Protein AF-A0A2U3EDB4-F1 (afdb_monomer)

Structure (mmCIF, N/CA/C/O backbone):
data_AF-A0A2U3EDB4-F1
#
_entry.id   AF-A0A2U3EDB4-F1
#
loop_
_atom_site.group_PDB
_atom_site.id
_atom_site.type_symbol
_atom_site.label_atom_id
_atom_site.label_alt_id
_atom_site.label_comp_id
_atom_site.label_asym_id
_atom_site.label_entity_id
_atom_site.label_seq_id
_atom_site.pdbx_PDB_ins_code
_atom_site.Cartn_x
_atom_site.Cartn_y
_atom_site.Cartn_z
_atom_site.occupancy
_atom_site.B_iso_or_equiv
_atom_site.auth_seq_id
_atom_site.auth_comp_id
_atom_site.auth_asym_id
_atom_site.auth_atom_id
_atom_site.pdbx_PDB_model_num
ATOM 1 N N . MET A 1 1 ? -39.058 98.476 14.539 1.00 45.81 1 MET A N 1
ATOM 2 C CA . MET A 1 1 ? -38.880 97.777 15.829 1.00 45.81 1 MET A CA 1
ATOM 3 C C . MET A 1 1 ? -39.480 96.392 15.699 1.00 45.81 1 MET A C 1
ATOM 5 O O . MET A 1 1 ? -40.674 96.305 15.464 1.00 45.81 1 MET A O 1
ATOM 9 N N . ALA A 1 2 ? -38.681 95.334 15.796 1.00 41.09 2 ALA A N 1
ATOM 10 C CA . ALA A 1 2 ? -39.199 93.977 15.952 1.00 41.09 2 ALA A CA 1
ATOM 11 C C . ALA A 1 2 ? -38.151 93.167 16.717 1.00 41.09 2 ALA A C 1
ATOM 13 O O . ALA A 1 2 ? -37.171 92.694 16.149 1.00 41.09 2 ALA A O 1
ATOM 14 N N . GLY A 1 3 ? -38.322 93.133 18.035 1.00 38.78 3 GLY A N 1
ATOM 15 C CA . GLY A 1 3 ? -37.545 92.319 18.955 1.00 38.78 3 GLY A CA 1
ATOM 16 C C . GLY A 1 3 ? -38.428 91.245 19.582 1.00 38.78 3 GLY A C 1
ATOM 17 O O . GLY A 1 3 ? -39.636 91.434 19.709 1.00 38.78 3 GLY A O 1
ATOM 18 N N . GLY A 1 4 ? -37.784 90.162 20.017 1.00 40.28 4 GLY A N 1
ATOM 19 C CA . GLY A 1 4 ? -38.308 89.266 21.047 1.00 40.28 4 GLY A CA 1
ATOM 20 C C . GLY A 1 4 ? -38.599 87.831 20.599 1.00 40.28 4 GLY A C 1
ATOM 21 O O . GLY A 1 4 ? -39.715 87.552 20.171 1.00 40.28 4 GLY A O 1
ATOM 22 N N . PRO A 1 5 ? -37.641 86.897 20.758 1.00 50.50 5 PRO A N 1
ATOM 23 C CA . PRO A 1 5 ? -37.874 85.461 20.635 1.00 50.50 5 PRO A CA 1
ATOM 24 C C . PRO A 1 5 ? -38.460 84.893 21.938 1.00 50.50 5 PRO A C 1
ATOM 26 O O . PRO A 1 5 ? -37.918 85.118 23.020 1.00 50.50 5 PRO A O 1
ATOM 29 N N . SER A 1 6 ? -39.539 84.112 21.840 1.00 44.06 6 SER A N 1
ATOM 30 C CA . SER A 1 6 ? -40.068 83.330 22.961 1.00 44.06 6 SER A CA 1
ATOM 31 C C . SER A 1 6 ? -40.146 81.844 22.609 1.00 44.06 6 SER A C 1
ATOM 33 O O . SER A 1 6 ? -40.602 81.462 21.539 1.00 44.06 6 SER A O 1
ATOM 35 N N . ALA A 1 7 ? -39.675 81.040 23.564 1.00 49.16 7 ALA A N 1
ATOM 36 C CA . ALA A 1 7 ? -39.973 79.629 23.782 1.00 49.16 7 ALA A CA 1
ATOM 37 C C . ALA A 1 7 ? -39.580 78.620 22.684 1.00 49.16 7 ALA A C 1
ATOM 39 O O . ALA A 1 7 ? -40.361 78.286 21.803 1.00 49.16 7 ALA A O 1
ATOM 40 N N . THR A 1 8 ? -38.434 77.955 22.868 1.00 48.72 8 THR A N 1
ATOM 41 C CA . THR A 1 8 ? -38.434 76.553 23.341 1.00 48.72 8 THR A CA 1
ATOM 42 C C . THR A 1 8 ? -37.012 76.055 23.639 1.00 48.72 8 THR A C 1
ATOM 44 O O . THR A 1 8 ? -36.151 75.962 22.776 1.00 48.72 8 THR A O 1
ATOM 47 N N . ALA A 1 9 ? -36.800 75.699 24.908 1.00 47.59 9 ALA A N 1
ATOM 48 C CA . ALA A 1 9 ? -35.890 74.652 25.366 1.00 47.59 9 ALA A CA 1
ATO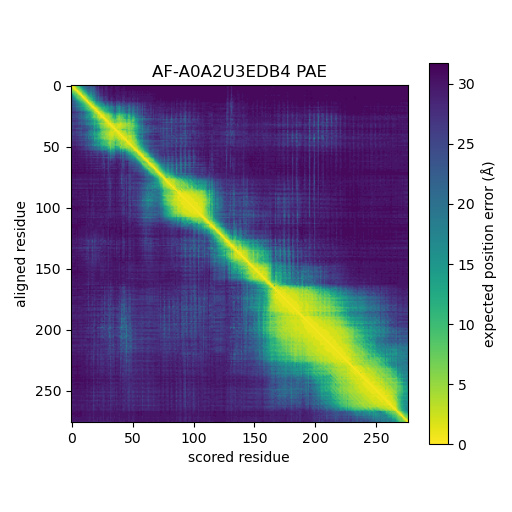M 49 C C . ALA A 1 9 ? -34.399 74.740 24.972 1.00 47.59 9 ALA A C 1
ATOM 51 O O . ALA A 1 9 ? -33.853 73.905 24.252 1.00 47.59 9 ALA A O 1
ATOM 52 N N . ALA A 1 10 ? -33.678 75.606 25.686 1.00 57.34 10 ALA A N 1
ATOM 53 C CA . ALA A 1 10 ? -32.395 75.196 26.246 1.00 57.34 10 ALA A CA 1
ATOM 54 C C . ALA A 1 10 ? -32.601 73.897 27.049 1.00 57.34 10 ALA A C 1
ATOM 56 O O . ALA A 1 10 ? -33.244 73.946 28.094 1.00 57.34 10 ALA A O 1
ATOM 57 N N . ARG A 1 11 ? -32.136 72.748 26.529 1.00 60.00 11 ARG A N 1
ATOM 58 C CA . ARG A 1 11 ? -31.848 71.481 27.249 1.00 60.00 11 ARG A CA 1
ATOM 59 C C . ARG A 1 11 ? -31.474 70.377 26.249 1.00 60.00 11 ARG A C 1
ATOM 61 O O . ARG A 1 11 ? -32.262 69.483 25.964 1.00 60.00 11 ARG A O 1
ATOM 68 N N . ARG A 1 12 ? -30.250 70.426 25.718 1.00 61.59 12 ARG A N 1
ATOM 69 C CA . ARG A 1 12 ? -29.489 69.225 25.297 1.00 61.59 12 ARG A CA 1
ATOM 70 C C . ARG A 1 12 ? -27.982 69.501 25.151 1.00 61.59 12 ARG A C 1
ATOM 72 O O . ARG A 1 12 ? -27.272 68.812 24.427 1.00 61.59 12 ARG A O 1
ATOM 79 N N . GLY A 1 13 ? -27.479 70.494 25.889 1.00 57.94 13 GLY A N 1
ATOM 80 C CA . GLY A 1 13 ? -26.051 70.654 26.147 1.00 57.94 13 GLY A CA 1
ATOM 81 C C . GLY A 1 13 ? -25.620 69.622 27.184 1.00 57.94 13 GLY A C 1
ATOM 82 O O . GLY A 1 13 ? -25.962 69.746 28.354 1.00 57.94 13 GLY A O 1
ATOM 83 N N . GLY A 1 14 ? -24.928 68.578 26.735 1.00 59.69 14 GLY A N 1
ATOM 84 C CA . GLY A 1 14 ? -24.409 67.522 27.602 1.00 59.69 14 GLY A CA 1
ATOM 85 C C . GLY A 1 14 ? -24.832 66.141 27.133 1.00 59.69 14 GLY A C 1
ATOM 86 O O . GLY A 1 14 ? -25.717 65.546 27.737 1.00 59.69 14 GLY A O 1
ATOM 87 N N . LYS A 1 15 ? -24.216 65.678 26.032 1.00 60.59 15 LYS A N 1
ATOM 88 C CA . LYS A 1 15 ? -23.894 64.267 25.691 1.00 60.59 15 LYS A CA 1
ATOM 89 C C . LYS A 1 15 ? -23.549 64.065 24.207 1.00 60.59 15 LYS A C 1
ATOM 91 O O . LYS A 1 15 ? -22.921 63.054 23.906 1.00 60.59 15 LYS A O 1
ATOM 96 N N . PHE A 1 16 ? -23.860 65.022 23.324 1.00 59.06 16 PHE A N 1
ATOM 97 C CA . PHE A 1 16 ? -23.689 64.856 21.867 1.00 59.06 16 PHE A CA 1
ATOM 98 C C . PHE A 1 16 ? -22.556 65.665 21.208 1.00 59.06 16 PHE A C 1
ATOM 100 O O . PHE A 1 16 ? -22.238 65.391 20.062 1.00 59.06 16 PHE A O 1
ATOM 107 N N . ASN A 1 17 ? -21.877 66.570 21.923 1.00 62.66 17 ASN A N 1
ATOM 108 C CA . ASN A 1 17 ? -20.741 67.338 21.382 1.00 62.66 17 ASN A CA 1
ATOM 109 C C . ASN A 1 17 ? -19.435 66.963 22.090 1.00 62.66 17 ASN A C 1
ATOM 111 O O . ASN A 1 17 ? -18.806 67.786 22.749 1.00 62.66 17 ASN A O 1
ATOM 115 N N . LYS A 1 18 ? -19.054 65.690 22.015 1.00 70.12 18 LYS A N 1
ATOM 116 C CA . LYS A 1 18 ? -17.692 65.271 22.368 1.00 70.12 18 LYS A CA 1
ATOM 117 C C . LYS A 1 18 ? -16.885 65.347 21.070 1.00 70.12 18 LYS A C 1
ATOM 119 O O . LYS A 1 18 ? -17.390 64.829 20.073 1.00 70.12 18 LYS A O 1
ATOM 124 N N . PRO A 1 19 ? -15.679 65.947 21.027 1.00 66.38 19 PRO A N 1
ATOM 125 C CA . PRO A 1 19 ? -14.819 65.766 19.866 1.00 66.38 19 PRO A CA 1
ATOM 126 C C . PRO A 1 19 ? -14.587 64.261 19.719 1.00 66.38 19 PRO A C 1
ATOM 128 O O . PRO A 1 19 ? -14.103 63.623 20.658 1.00 66.38 19 PRO A O 1
ATOM 131 N N . SER A 1 20 ? -15.020 63.691 18.591 1.00 66.94 20 SER A N 1
ATOM 132 C CA . SER A 1 20 ? -14.744 62.301 18.238 1.00 66.94 20 SER A CA 1
ATOM 133 C C . SER A 1 20 ? -13.228 62.155 18.198 1.00 66.94 20 SER A C 1
ATOM 135 O O . SER A 1 20 ? -12.566 62.596 17.259 1.00 66.94 20 SER A O 1
ATOM 137 N N . ARG A 1 21 ? -12.657 61.648 19.289 1.00 68.56 21 ARG A N 1
ATOM 138 C CA . ARG A 1 21 ? -11.241 61.324 19.375 1.00 68.56 21 ARG A CA 1
ATOM 139 C C . ARG A 1 21 ? -11.041 60.093 18.509 1.00 68.56 21 ARG A C 1
ATOM 141 O O . ARG A 1 21 ? -11.305 59.001 18.986 1.00 68.56 21 ARG A O 1
ATOM 148 N N . GLY A 1 22 ? -10.664 60.331 17.250 1.00 70.12 22 GLY A N 1
ATOM 149 C CA . GLY A 1 22 ? -10.099 59.375 16.297 1.00 70.12 22 GLY A CA 1
ATOM 150 C C . GLY A 1 22 ? -10.769 58.006 16.283 1.00 70.12 22 GLY A C 1
ATOM 151 O O . GLY A 1 22 ? -10.467 57.170 17.129 1.00 70.12 22 GLY A O 1
ATOM 152 N N . GLY A 1 23 ? -11.627 57.762 15.285 1.00 75.06 23 GLY A N 1
ATOM 153 C CA . GLY A 1 23 ? -12.147 56.424 14.996 1.00 75.06 23 GLY A CA 1
ATOM 154 C C . GLY A 1 23 ? -11.011 55.401 15.038 1.00 75.06 23 GLY A C 1
ATOM 155 O O . GLY A 1 23 ? -9.996 55.577 14.364 1.00 75.06 23 GLY A O 1
ATOM 156 N N . GLY A 1 24 ? -11.153 54.416 15.926 1.00 74.06 24 GLY A N 1
ATOM 157 C CA . GLY A 1 24 ? -10.085 53.485 16.269 1.00 74.06 24 GLY A CA 1
ATOM 158 C C . GLY A 1 24 ? -9.536 52.776 15.036 1.00 74.06 24 GLY A C 1
ATOM 159 O O . GLY A 1 24 ? -10.278 52.452 14.109 1.00 74.06 24 GLY A O 1
ATOM 160 N N . LYS A 1 25 ? -8.223 52.534 15.024 1.00 72.88 25 LYS A N 1
ATOM 161 C CA . LYS A 1 25 ? -7.587 51.732 13.977 1.00 72.88 25 LYS A CA 1
ATOM 162 C C . LYS A 1 25 ? -8.218 50.336 13.992 1.00 72.88 25 LYS A C 1
ATOM 164 O O . LYS A 1 25 ? -8.235 49.668 15.024 1.00 72.88 25 LYS A O 1
ATOM 169 N N . HIS A 1 26 ? -8.779 49.916 12.862 1.00 71.06 26 HIS A N 1
ATOM 170 C CA . HIS A 1 26 ? -9.434 48.619 12.740 1.00 71.06 26 HIS A CA 1
ATOM 171 C C . HIS A 1 26 ? -8.400 47.524 12.464 1.00 71.06 26 HIS A C 1
ATOM 173 O O . HIS A 1 26 ? -8.226 47.107 11.325 1.00 71.06 26 HIS A O 1
ATOM 179 N N . TYR A 1 27 ? -7.771 47.008 13.521 1.00 68.50 27 TYR A N 1
ATOM 180 C CA . TYR A 1 27 ? -6.892 45.826 13.477 1.00 68.50 27 TYR A CA 1
ATOM 181 C C . TYR A 1 27 ? -7.654 44.504 13.277 1.00 68.50 27 TYR A C 1
ATOM 183 O O . TYR A 1 27 ? -7.171 43.442 13.629 1.00 68.50 27 TYR A O 1
ATOM 191 N N . SER A 1 28 ? -8.882 44.554 12.769 1.00 72.19 28 SER A N 1
ATOM 192 C CA . SER A 1 28 ? -9.659 43.382 12.353 1.00 72.19 28 SER A CA 1
ATOM 193 C C . SER A 1 28 ? -10.013 43.433 10.866 1.00 72.19 28 SER A C 1
ATOM 195 O O . SER A 1 28 ? -10.528 42.466 10.310 1.00 72.19 28 SER A O 1
ATOM 197 N N . ARG A 1 29 ? -9.735 44.559 10.193 1.00 72.56 29 ARG A N 1
ATOM 198 C CA . ARG A 1 29 ? -10.060 44.787 8.786 1.00 72.56 29 ARG A CA 1
ATOM 199 C C . ARG A 1 29 ? -8.749 44.927 8.008 1.00 72.56 29 ARG A C 1
ATOM 201 O O . ARG A 1 29 ? -8.138 45.986 8.037 1.00 72.56 29 ARG A O 1
ATOM 208 N N . GLY A 1 30 ? -8.332 43.860 7.323 1.00 71.38 30 GLY A N 1
ATOM 209 C CA . GLY A 1 30 ? -7.098 43.849 6.520 1.00 71.38 30 GLY A CA 1
ATOM 210 C C . GLY A 1 30 ? -5.886 43.203 7.198 1.00 71.38 30 GLY A C 1
ATOM 211 O O . GLY A 1 30 ? -4.778 43.689 7.037 1.00 71.38 30 GLY A O 1
ATOM 212 N N . LEU A 1 31 ? -6.093 42.116 7.949 1.00 76.50 31 LEU A N 1
ATOM 213 C CA . LEU A 1 31 ? -5.004 41.298 8.516 1.00 76.50 31 LEU A CA 1
ATOM 214 C C . LEU A 1 31 ? -4.304 40.413 7.481 1.00 76.50 31 LEU A C 1
ATOM 216 O O . LEU A 1 31 ? -3.272 39.825 7.773 1.00 76.50 31 LEU A O 1
ATOM 220 N N . GLN A 1 32 ? -4.895 40.276 6.296 1.00 81.12 32 GLN A N 1
ATOM 221 C CA . GLN A 1 32 ? -4.309 39.498 5.214 1.00 81.12 32 GLN A CA 1
ATOM 222 C C . GLN A 1 32 ? -3.304 40.362 4.438 1.00 81.12 32 GLN A C 1
ATOM 224 O O . GLN A 1 32 ? -3.608 41.535 4.186 1.00 81.12 32 GLN A O 1
ATOM 229 N N . PRO A 1 33 ? -2.151 39.802 4.029 1.00 84.38 33 PRO A N 1
ATOM 230 C CA . PRO A 1 33 ? -1.205 40.471 3.144 1.00 84.38 33 PRO A CA 1
ATOM 231 C C . PRO A 1 33 ? -1.904 40.978 1.880 1.00 84.38 33 PRO A C 1
ATOM 233 O O . PRO A 1 33 ? -2.776 40.302 1.335 1.00 84.38 33 PRO A O 1
ATOM 236 N N . VAL A 1 34 ? -1.539 42.170 1.411 1.00 84.06 34 VAL A N 1
ATOM 237 C CA . VAL A 1 34 ? -2.100 42.756 0.186 1.00 84.06 34 VAL A CA 1
ATOM 238 C C . VAL A 1 34 ? -1.039 42.937 -0.892 1.00 84.06 34 VAL A C 1
ATOM 240 O O . VAL A 1 34 ? 0.114 43.290 -0.613 1.00 84.06 34 VAL A O 1
ATOM 243 N N . ASP A 1 35 ? -1.449 42.712 -2.138 1.00 81.75 35 ASP A N 1
ATOM 244 C CA . ASP A 1 35 ? -0.628 42.938 -3.327 1.00 81.75 35 ASP A CA 1
ATOM 245 C C . ASP A 1 35 ? -0.352 44.431 -3.538 1.00 81.75 35 ASP A C 1
ATOM 247 O O . ASP A 1 35 ? -0.977 45.293 -2.917 1.00 81.75 35 ASP A O 1
ATOM 251 N N . ALA A 1 36 ? 0.576 44.757 -4.445 1.00 81.50 36 ALA A N 1
ATOM 252 C CA . ALA A 1 36 ? 0.837 46.146 -4.843 1.00 81.50 36 ALA A CA 1
ATOM 253 C C . ALA A 1 36 ? -0.430 46.865 -5.359 1.00 81.50 36 ALA A C 1
ATOM 255 O O . ALA A 1 36 ? -0.554 48.079 -5.215 1.00 81.50 36 ALA A O 1
ATOM 256 N N . ASP A 1 37 ? -1.392 46.101 -5.881 1.00 76.88 37 ASP A N 1
ATOM 257 C CA . ASP A 1 37 ? -2.686 46.584 -6.371 1.00 76.88 37 ASP A CA 1
ATOM 258 C C . ASP A 1 37 ? -3.792 46.598 -5.293 1.00 76.88 37 ASP A C 1
ATOM 260 O O . ASP A 1 37 ? -4.949 46.898 -5.586 1.00 76.88 37 ASP A O 1
ATOM 264 N N . GLY A 1 38 ? -3.468 46.277 -4.033 1.00 78.38 38 GLY A N 1
ATOM 265 C CA . GLY A 1 38 ? -4.397 46.352 -2.897 1.00 78.38 38 GLY A CA 1
ATOM 266 C C . GLY A 1 38 ? -5.392 45.190 -2.781 1.00 78.38 38 GLY A C 1
ATOM 267 O O . GLY A 1 38 ? -6.302 45.243 -1.951 1.00 78.38 38 GLY A O 1
ATOM 268 N N . ASN A 1 39 ? -5.224 44.135 -3.579 1.00 82.81 39 ASN A N 1
ATOM 269 C CA . ASN A 1 39 ? -6.009 42.906 -3.472 1.00 82.81 39 ASN A CA 1
ATOM 270 C C . ASN A 1 39 ? -5.499 42.032 -2.320 1.00 82.81 39 ASN A C 1
ATOM 272 O O . ASN A 1 39 ? -4.302 41.997 -2.046 1.00 82.81 39 ASN A O 1
ATOM 276 N N . GLN A 1 40 ? -6.408 41.326 -1.645 1.00 82.81 40 GLN A N 1
ATOM 277 C CA . GLN A 1 40 ? -6.061 40.424 -0.544 1.00 82.81 40 GLN A CA 1
ATOM 278 C C . GLN A 1 40 ? -5.394 39.157 -1.088 1.00 82.81 40 GLN A C 1
ATOM 280 O O . GLN A 1 40 ? -6.010 38.408 -1.845 1.00 82.81 40 GLN A O 1
ATOM 285 N N . ILE A 1 41 ? -4.161 38.908 -0.660 1.00 80.88 41 ILE A N 1
ATOM 286 C CA . ILE A 1 41 ? -3.418 37.677 -0.913 1.00 80.88 41 ILE A CA 1
ATOM 287 C C . ILE A 1 41 ? -3.661 36.741 0.270 1.00 80.88 41 ILE A C 1
ATOM 289 O O . ILE A 1 41 ? -3.604 37.153 1.430 1.00 80.88 41 ILE A O 1
ATOM 293 N N . SER A 1 42 ? -3.906 35.460 0.000 1.00 83.19 42 SER A N 1
ATOM 294 C CA . SER A 1 42 ? -3.944 34.456 1.066 1.00 83.19 42 SER A CA 1
ATOM 295 C C . SER A 1 42 ? -2.555 34.302 1.691 1.00 83.19 42 SER A C 1
ATOM 297 O O . SER A 1 42 ? -1.588 34.124 0.954 1.00 83.19 42 SER A O 1
ATOM 299 N N . MET A 1 43 ? -2.474 34.289 3.029 1.00 77.81 43 MET A N 1
ATOM 300 C CA . MET A 1 43 ? -1.234 34.122 3.815 1.00 77.81 43 MET A CA 1
ATOM 301 C C . MET A 1 43 ? -0.385 32.890 3.448 1.00 77.81 43 MET A C 1
ATOM 303 O O . MET A 1 43 ? 0.791 32.836 3.798 1.00 77.81 43 MET A O 1
ATOM 307 N N . TRP A 1 44 ? -0.948 31.907 2.742 1.00 78.00 44 TRP A N 1
ATOM 308 C CA . TRP A 1 44 ? -0.245 30.691 2.310 1.00 78.00 44 TRP A CA 1
ATOM 309 C C . TRP A 1 44 ? 0.077 30.661 0.813 1.00 78.00 44 TRP A C 1
ATOM 311 O O . TRP A 1 44 ? 0.439 29.614 0.275 1.00 78.00 44 TRP A O 1
ATOM 321 N N . SER A 1 45 ? -0.076 31.785 0.116 1.00 75.50 45 SER A N 1
ATOM 322 C CA . SER A 1 45 ? 0.302 31.885 -1.293 1.00 75.50 45 SER A CA 1
ATOM 323 C C . SER A 1 45 ? 1.815 32.062 -1.411 1.00 75.50 45 SER A C 1
ATOM 325 O O . SER A 1 45 ? 2.442 32.709 -0.579 1.00 75.50 45 SER A O 1
ATOM 327 N N . ALA A 1 46 ? 2.420 31.541 -2.478 1.00 68.00 46 ALA A N 1
ATOM 328 C CA . ALA A 1 46 ? 3.869 31.648 -2.679 1.00 68.00 46 ALA A CA 1
ATOM 329 C C . ALA A 1 46 ? 4.381 33.109 -2.709 1.00 68.00 46 ALA A C 1
ATOM 331 O O . ALA A 1 46 ? 5.530 33.361 -2.359 1.00 68.00 46 ALA A O 1
ATOM 332 N N . ASP A 1 47 ? 3.530 34.071 -3.091 1.00 65.62 47 ASP A N 1
ATOM 333 C CA . ASP A 1 47 ? 3.881 35.499 -3.110 1.00 65.62 47 ASP A CA 1
ATOM 334 C C . ASP A 1 47 ? 3.886 36.142 -1.708 1.00 65.62 47 ASP A C 1
ATOM 336 O O . ASP A 1 47 ? 4.733 36.989 -1.428 1.00 65.62 47 ASP A O 1
ATOM 340 N N . SER A 1 48 ? 3.022 35.687 -0.783 1.00 67.94 48 SER A N 1
ATOM 341 C CA . SER A 1 48 ? 3.013 36.198 0.598 1.00 67.94 48 SER A CA 1
ATOM 342 C C . SER A 1 48 ? 4.239 35.736 1.384 1.00 67.94 48 SER A C 1
ATOM 344 O O . SER A 1 48 ? 4.808 36.524 2.131 1.00 67.94 48 SER A O 1
ATOM 346 N N . GLN A 1 49 ? 4.703 34.501 1.158 1.00 62.81 49 GLN A N 1
ATOM 347 C CA . GLN A 1 49 ? 5.909 33.971 1.808 1.00 62.81 49 GLN A CA 1
ATOM 348 C C . GLN A 1 49 ? 7.188 34.697 1.371 1.00 62.81 49 GLN A C 1
ATOM 350 O O . GLN A 1 49 ? 8.106 34.858 2.166 1.00 62.81 49 GLN A O 1
ATOM 355 N N . LYS A 1 50 ? 7.234 35.204 0.134 1.00 63.84 50 LYS A N 1
ATOM 356 C CA . LYS A 1 50 ? 8.400 35.927 -0.389 1.00 63.84 50 LYS A CA 1
ATOM 357 C C . LYS A 1 50 ? 8.592 37.314 0.243 1.00 63.84 50 LYS A C 1
ATOM 359 O O . LYS A 1 50 ? 9.693 37.853 0.196 1.00 63.84 50 LYS A O 1
ATOM 364 N N . ARG A 1 51 ? 7.538 37.918 0.809 1.00 60.19 51 ARG A N 1
ATOM 365 C CA . ARG A 1 51 ? 7.637 39.213 1.509 1.00 60.19 51 ARG A CA 1
ATOM 366 C C . ARG A 1 51 ? 8.080 39.084 2.965 1.00 60.19 51 ARG A C 1
ATOM 368 O O . ARG A 1 51 ? 8.648 40.040 3.477 1.00 60.19 51 ARG A O 1
ATOM 375 N N . GLU A 1 52 ? 7.835 37.943 3.607 1.00 56.16 52 GLU A N 1
ATOM 376 C CA . GLU A 1 52 ? 8.251 37.701 4.998 1.00 56.16 52 GLU A CA 1
ATOM 377 C C . GLU A 1 52 ? 9.713 37.248 5.131 1.00 56.16 52 GLU A C 1
ATOM 379 O O . GLU A 1 52 ? 10.265 37.270 6.220 1.00 56.16 52 GLU A O 1
ATOM 384 N N . GLU A 1 53 ? 10.392 36.935 4.026 1.00 48.94 53 GLU A N 1
ATOM 385 C CA . GLU A 1 53 ? 11.818 36.561 4.004 1.00 48.94 53 GLU A CA 1
ATOM 386 C C . GLU A 1 53 ? 12.789 37.752 4.215 1.00 48.94 53 GLU A C 1
ATOM 388 O O . GLU A 1 53 ? 13.987 37.622 3.982 1.00 48.94 53 GLU A O 1
ATOM 393 N N . GLY A 1 54 ? 12.282 38.930 4.607 1.00 43.00 54 GLY A N 1
ATOM 394 C CA . GLY A 1 54 ? 13.050 40.176 4.731 1.00 43.00 54 GLY A CA 1
ATOM 395 C C . GLY A 1 54 ? 13.179 40.765 6.140 1.00 43.00 54 GLY A C 1
ATOM 396 O O . GLY A 1 54 ? 13.761 41.841 6.255 1.00 43.00 54 GLY A O 1
ATOM 397 N N . ASP A 1 55 ? 12.650 40.118 7.180 1.00 36.84 55 ASP A N 1
ATOM 398 C CA . ASP A 1 55 ? 12.727 40.609 8.564 1.00 36.84 55 ASP A CA 1
ATOM 399 C C . ASP A 1 55 ? 13.045 39.434 9.502 1.00 36.84 55 ASP A C 1
ATOM 401 O O . ASP A 1 55 ? 12.183 38.647 9.888 1.00 36.84 55 ASP A O 1
ATOM 405 N N . GLU A 1 56 ? 14.338 39.257 9.764 1.00 39.47 56 GLU A N 1
ATOM 406 C CA . GLU A 1 56 ? 14.890 38.249 10.663 1.00 39.47 56 GLU A CA 1
ATOM 407 C C . GLU A 1 56 ? 14.918 38.821 12.091 1.00 39.47 56 GLU A C 1
ATOM 409 O O . GLU A 1 56 ? 15.792 39.629 12.403 1.00 39.47 56 GLU A O 1
ATOM 414 N N . GLU A 1 57 ? 14.018 38.390 12.982 1.00 35.62 57 GLU A N 1
ATOM 415 C CA . GLU A 1 57 ? 14.263 38.508 14.425 1.00 35.62 57 GLU A CA 1
ATOM 416 C C . GLU A 1 57 ? 13.761 37.269 15.188 1.00 35.62 57 GLU A C 1
ATOM 418 O O . GLU A 1 57 ? 12.578 36.935 15.242 1.00 35.62 57 GLU A O 1
ATOM 423 N N . ASP A 1 58 ? 14.756 36.565 15.718 1.00 45.78 58 ASP A N 1
ATOM 424 C CA . ASP A 1 58 ? 14.746 35.414 16.608 1.00 45.78 58 ASP A CA 1
ATOM 425 C C . ASP A 1 58 ? 13.976 35.719 17.907 1.00 45.78 58 ASP A C 1
ATOM 427 O O . ASP A 1 58 ? 14.305 36.660 18.629 1.00 45.78 58 ASP A O 1
ATOM 431 N N . SER A 1 59 ? 12.939 34.936 18.219 1.00 32.69 59 SER A N 1
ATOM 432 C CA . SER A 1 59 ? 12.289 34.982 19.532 1.00 32.69 59 SER A CA 1
ATOM 433 C C . SER A 1 59 ? 11.703 33.616 19.887 1.00 32.69 59 SER A C 1
ATOM 435 O O . SER A 1 59 ? 10.627 33.221 19.433 1.00 32.69 59 SER A O 1
ATOM 437 N N . GLU A 1 60 ? 12.469 32.864 20.677 1.00 41.84 60 GLU A N 1
ATOM 438 C CA . GLU A 1 60 ? 12.002 31.677 21.380 1.00 41.84 60 GLU A CA 1
ATOM 439 C C . GLU A 1 60 ? 11.145 32.104 22.581 1.00 41.84 60 GLU A C 1
ATOM 441 O O . GLU A 1 60 ? 11.675 32.638 23.554 1.00 41.84 60 GLU A O 1
ATOM 446 N N . GLU A 1 61 ? 9.833 31.839 22.552 1.00 30.28 61 GLU A N 1
ATOM 447 C CA . GLU A 1 61 ? 9.015 31.882 23.767 1.00 30.28 61 GLU A CA 1
ATOM 448 C C . GLU A 1 61 ? 7.953 30.763 23.821 1.00 30.28 61 GLU A C 1
ATOM 450 O O . GLU A 1 61 ? 7.157 30.516 22.916 1.00 30.28 61 GLU A O 1
ATOM 455 N N . GLU A 1 62 ? 8.083 30.044 24.927 1.00 33.50 62 GLU A N 1
ATOM 456 C CA . GLU A 1 62 ? 7.213 29.161 25.694 1.00 33.50 62 GLU A CA 1
ATOM 457 C C . GLU A 1 62 ? 5.674 29.239 25.492 1.00 33.50 62 GLU A C 1
ATOM 459 O O . GLU A 1 62 ? 5.069 30.300 25.511 1.00 33.50 62 GLU A O 1
ATOM 464 N N . SER A 1 63 ? 5.052 28.047 25.483 1.00 34.59 63 SER A N 1
ATOM 465 C CA . SER A 1 63 ? 3.771 27.716 26.146 1.00 34.59 63 SER A CA 1
ATOM 466 C C . SER A 1 63 ? 2.450 28.346 25.674 1.00 34.59 63 SER A C 1
ATOM 468 O O . SER A 1 63 ? 2.202 29.537 25.781 1.00 34.59 63 SER A O 1
ATOM 470 N N . SER A 1 64 ? 1.496 27.490 25.297 1.00 30.61 64 SER A N 1
ATOM 471 C CA . SER A 1 64 ? 0.317 27.224 26.141 1.00 30.61 64 SER A CA 1
ATOM 472 C C . SER A 1 64 ? -0.746 26.445 25.362 1.00 30.61 64 SER A C 1
ATOM 474 O O . SER A 1 64 ? -1.012 26.681 24.186 1.00 30.61 64 SER A O 1
ATOM 476 N N . GLU A 1 65 ? -1.340 25.498 26.073 1.00 37.69 65 GLU A N 1
ATOM 477 C CA . GLU A 1 65 ? -2.476 24.663 25.710 1.00 37.69 65 GLU A CA 1
ATOM 478 C C . GLU A 1 65 ? -3.734 25.515 25.454 1.00 37.69 65 GLU A C 1
ATOM 480 O O . GLU A 1 65 ? -4.101 26.331 26.298 1.00 37.69 65 GLU A O 1
ATOM 485 N N . GLU A 1 66 ? -4.435 25.276 24.344 1.00 28.31 66 GLU A N 1
ATOM 486 C CA . GLU A 1 66 ? -5.895 25.401 24.297 1.00 28.31 66 GLU A CA 1
ATOM 487 C C . GLU A 1 66 ? -6.450 24.400 23.272 1.00 28.31 66 GLU A C 1
ATOM 489 O O . GLU A 1 66 ? -6.276 24.539 22.057 1.00 28.31 66 GLU A O 1
ATOM 494 N N . GLU A 1 67 ? -7.089 23.346 23.778 1.00 41.19 67 GLU A N 1
ATOM 495 C CA . GLU A 1 67 ? -8.071 22.587 23.014 1.00 41.19 67 GLU A CA 1
ATOM 496 C C . GLU A 1 67 ? -9.301 23.462 22.780 1.00 41.19 67 GLU A C 1
ATOM 498 O O . GLU A 1 67 ? -9.942 23.902 23.731 1.00 41.19 67 GLU A O 1
ATOM 503 N N . SER A 1 68 ? -9.671 23.638 21.516 1.00 30.94 68 SER A N 1
ATOM 504 C CA . SER A 1 68 ? -11.016 24.063 21.145 1.00 30.94 68 SER A CA 1
ATOM 505 C C . SER A 1 68 ? -11.519 23.139 20.036 1.00 30.94 68 SER A C 1
ATOM 507 O O . SER A 1 68 ? -11.097 23.207 18.877 1.00 30.94 68 SER A O 1
ATOM 509 N N . GLU A 1 69 ? -12.377 22.206 20.444 1.00 43.94 69 GLU A N 1
ATOM 510 C CA . GLU A 1 69 ? -13.245 21.410 19.585 1.00 43.94 69 GLU A CA 1
ATOM 511 C C . GLU A 1 69 ? -14.398 22.307 19.110 1.00 43.94 69 GLU A C 1
ATOM 513 O O . GLU A 1 69 ? -15.198 22.749 19.927 1.00 43.94 69 GLU A O 1
ATOM 518 N N . GLU A 1 70 ? -14.533 22.561 17.805 1.00 35.75 70 GLU A N 1
ATOM 519 C CA . GLU A 1 70 ? -15.803 23.057 17.260 1.00 35.75 70 GLU A CA 1
ATOM 520 C C . GLU A 1 70 ? -16.116 22.385 15.914 1.00 35.75 70 GLU A C 1
ATOM 522 O O . GLU A 1 70 ? -15.357 22.422 14.941 1.00 35.75 70 GLU A O 1
ATOM 527 N N . GLU A 1 71 ? -17.274 21.734 15.933 1.00 46.31 71 GLU A N 1
ATOM 528 C CA . GLU A 1 71 ? -18.060 21.159 14.850 1.00 46.31 71 GLU A CA 1
ATOM 529 C C . GLU A 1 71 ? -18.499 22.197 13.798 1.00 46.31 71 GLU A C 1
ATOM 531 O O . GLU A 1 71 ? -18.873 23.320 14.127 1.00 46.31 71 GLU A O 1
ATOM 536 N N . GLY A 1 72 ? -18.600 21.766 12.533 1.00 34.62 72 GLY A N 1
ATOM 537 C CA . GLY A 1 72 ? -19.584 22.333 11.601 1.00 34.62 72 GLY A CA 1
ATOM 538 C C . GLY A 1 72 ? -19.090 22.765 10.214 1.00 34.62 72 GLY A C 1
ATOM 539 O O . GLY A 1 72 ? -18.480 23.818 10.049 1.00 34.62 72 GLY A O 1
ATOM 540 N N . GLY A 1 73 ? -19.516 22.029 9.175 1.00 31.73 73 GLY A N 1
ATOM 541 C CA . GLY A 1 73 ? -19.743 22.605 7.837 1.00 31.73 73 GLY A CA 1
ATOM 542 C C . GLY A 1 73 ? -19.380 21.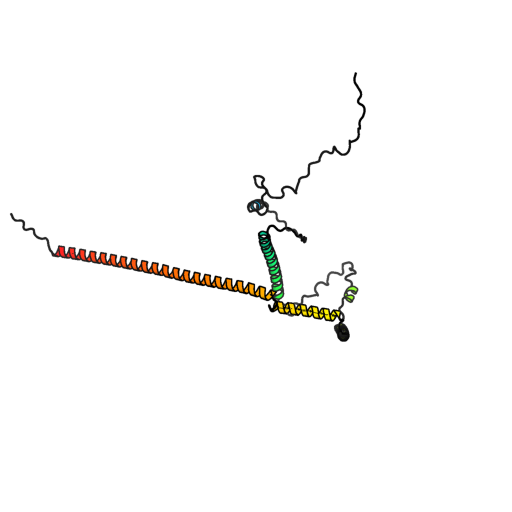723 6.629 1.00 31.73 73 GLY A C 1
ATOM 543 O O . GLY A 1 73 ? -18.215 21.679 6.234 1.00 31.73 73 GLY A O 1
ATOM 544 N N . PRO A 1 74 ? -20.353 21.080 5.949 1.00 48.16 74 PRO A N 1
ATOM 545 C CA . PRO A 1 74 ? -20.100 20.186 4.822 1.00 48.16 74 PRO A CA 1
ATOM 546 C C . PRO A 1 74 ? -19.956 20.975 3.514 1.00 48.16 74 PRO A C 1
ATOM 548 O O . PRO A 1 74 ? -20.942 21.244 2.833 1.00 48.16 74 PRO A O 1
ATOM 551 N N . SER A 1 75 ? -18.738 21.353 3.121 1.00 45.28 75 SER A N 1
ATOM 552 C CA . SER A 1 75 ? -18.528 21.801 1.728 1.00 45.28 75 SER A CA 1
ATOM 553 C C . SER A 1 75 ? -17.158 21.533 1.106 1.00 45.28 75 SER A C 1
ATOM 555 O O . SER A 1 75 ? -16.985 21.840 -0.067 1.00 45.28 75 SER A O 1
ATOM 557 N N . ASN A 1 76 ? -16.205 20.887 1.791 1.00 59.03 76 ASN A N 1
ATOM 558 C CA . ASN A 1 76 ? -14.920 20.548 1.160 1.00 59.03 76 ASN A CA 1
ATOM 559 C C . ASN A 1 76 ? -14.304 19.235 1.673 1.00 59.03 76 ASN A C 1
ATOM 561 O O . ASN A 1 76 ? -13.305 19.221 2.389 1.00 59.03 76 ASN A O 1
ATOM 565 N N . ALA A 1 77 ? -14.874 18.105 1.243 1.00 54.78 77 ALA A N 1
ATOM 566 C CA . ALA A 1 77 ? -14.398 16.762 1.595 1.00 54.78 77 ALA A CA 1
ATOM 567 C C . ALA A 1 77 ? -12.969 16.448 1.089 1.00 54.78 77 ALA A C 1
ATOM 569 O O . ALA A 1 77 ? -12.249 15.677 1.715 1.00 54.78 77 ALA A O 1
ATOM 570 N N . ALA A 1 78 ? -12.520 17.070 -0.009 1.00 56.03 78 ALA A N 1
ATOM 571 C CA . ALA A 1 78 ? -11.175 16.851 -0.557 1.00 56.03 78 ALA A CA 1
ATOM 572 C C . ALA A 1 78 ? -10.076 17.623 0.202 1.00 56.03 78 ALA A C 1
ATOM 574 O O . ALA A 1 78 ? -8.965 17.119 0.358 1.00 56.03 78 ALA A O 1
ATOM 575 N N . ALA A 1 79 ? -10.387 18.820 0.715 1.00 56.31 79 ALA A N 1
ATOM 576 C CA . ALA A 1 79 ? -9.462 19.596 1.544 1.00 56.31 79 ALA A CA 1
ATOM 577 C C . ALA A 1 79 ? -9.398 19.055 2.983 1.00 56.31 79 ALA A C 1
ATOM 579 O O . ALA A 1 79 ? -8.328 19.064 3.589 1.00 56.31 79 ALA A O 1
ATOM 580 N N . ALA A 1 80 ? -10.511 18.513 3.497 1.00 57.69 80 ALA A N 1
ATOM 581 C CA . ALA A 1 80 ? -10.546 17.811 4.778 1.00 57.69 80 ALA A CA 1
ATOM 582 C C . ALA A 1 80 ? -9.638 16.570 4.771 1.00 57.69 80 ALA A C 1
ATOM 584 O O . ALA A 1 80 ? -8.801 16.452 5.655 1.00 57.69 80 ALA A O 1
ATOM 585 N N . ALA A 1 81 ? -9.685 15.732 3.726 1.00 59.00 81 ALA A N 1
ATOM 586 C CA . ALA A 1 81 ? -8.830 14.544 3.614 1.00 59.00 81 ALA A CA 1
ATOM 587 C C . ALA A 1 81 ? -7.323 14.870 3.485 1.00 59.00 81 ALA A C 1
ATOM 589 O O . ALA A 1 81 ? -6.480 14.156 4.023 1.00 59.00 81 ALA A O 1
ATOM 590 N N . ALA A 1 82 ? -6.960 15.966 2.806 1.00 60.00 82 ALA A N 1
ATOM 591 C CA . ALA A 1 82 ? -5.564 16.409 2.689 1.00 60.00 82 ALA A CA 1
ATOM 592 C C . ALA A 1 82 ? -5.029 17.061 3.983 1.00 60.00 82 ALA A C 1
ATOM 594 O O . ALA A 1 82 ? -3.849 16.915 4.322 1.00 60.00 82 ALA A O 1
ATOM 595 N N . ALA A 1 83 ? -5.894 17.757 4.727 1.00 62.34 83 ALA A N 1
ATOM 596 C CA . ALA A 1 83 ? -5.582 18.284 6.054 1.00 62.34 83 ALA A CA 1
ATOM 597 C C . ALA A 1 83 ? -5.557 17.175 7.122 1.00 62.34 83 ALA A C 1
ATOM 599 O O . ALA A 1 83 ? -4.743 17.231 8.043 1.00 62.34 83 ALA A O 1
ATOM 600 N N . GLU A 1 84 ? -6.402 16.151 6.994 1.00 60.94 84 GLU A N 1
ATOM 601 C CA . GLU A 1 84 ? -6.372 14.937 7.813 1.00 60.94 84 GLU A CA 1
ATOM 602 C C . GLU A 1 84 ? -5.090 14.144 7.570 1.00 60.94 84 GLU A C 1
ATOM 604 O O . GLU A 1 84 ? -4.413 13.844 8.546 1.00 60.94 84 GLU A O 1
ATOM 609 N N . ALA A 1 85 ? -4.661 13.947 6.317 1.00 63.56 85 ALA A N 1
ATOM 610 C CA . ALA A 1 85 ? -3.374 13.317 6.011 1.00 63.56 85 ALA A CA 1
ATOM 611 C C . ALA A 1 85 ? -2.189 14.070 6.652 1.00 63.56 85 ALA A C 1
ATOM 613 O O . ALA A 1 85 ? -1.363 13.462 7.321 1.00 63.56 85 ALA A O 1
ATOM 614 N N . ASN A 1 86 ? -2.157 15.408 6.587 1.00 75.62 86 ASN A N 1
ATOM 615 C CA . ASN A 1 86 ? -1.103 16.202 7.240 1.00 75.62 86 ASN A CA 1
ATOM 616 C C . ASN A 1 86 ? -1.169 16.179 8.783 1.00 75.62 86 ASN A C 1
ATOM 618 O O . ASN A 1 86 ? -0.140 16.250 9.464 1.00 75.62 86 ASN A O 1
ATOM 622 N N . ARG A 1 87 ? -2.365 16.075 9.377 1.00 81.56 87 ARG A N 1
ATOM 623 C CA . ARG A 1 87 ? -2.530 15.910 10.834 1.00 81.56 87 ARG A CA 1
ATOM 624 C C . ARG A 1 87 ? -2.147 14.505 11.284 1.00 81.56 87 ARG A C 1
ATOM 626 O O . ARG A 1 87 ? -1.545 14.357 12.348 1.00 81.56 87 ARG A O 1
ATOM 633 N N . GLU A 1 88 ? -2.482 13.492 10.499 1.00 79.25 88 GLU A N 1
ATOM 634 C CA . GLU A 1 88 ? -2.109 12.100 10.726 1.00 79.25 88 GLU A CA 1
ATOM 635 C C . GLU A 1 88 ? -0.607 11.903 10.575 1.00 79.25 88 GLU A C 1
ATOM 637 O O . GLU A 1 88 ? -0.012 11.289 11.454 1.00 79.25 88 GLU A O 1
ATOM 642 N N . ASP A 1 89 ? 0.030 12.534 9.591 1.00 80.44 89 ASP A N 1
ATOM 643 C CA . ASP A 1 89 ? 1.485 12.545 9.436 1.00 80.44 89 ASP A CA 1
ATOM 644 C C . ASP A 1 89 ? 2.166 13.214 10.636 1.00 80.44 89 ASP A C 1
ATOM 646 O O . ASP A 1 89 ? 3.129 12.683 11.193 1.00 80.44 89 ASP A O 1
ATOM 650 N N . ARG A 1 90 ? 1.625 14.330 11.141 1.00 79.56 90 ARG A N 1
ATOM 651 C CA . ARG A 1 90 ? 2.148 14.991 12.349 1.00 79.56 90 ARG A CA 1
ATOM 652 C C . ARG A 1 90 ? 1.930 14.143 13.611 1.00 79.56 90 ARG A C 1
ATOM 654 O O . ARG A 1 90 ? 2.810 14.081 14.473 1.00 79.56 90 ARG A O 1
ATOM 661 N N . LYS A 1 91 ? 0.790 13.452 13.737 1.00 91.56 91 LYS A N 1
ATOM 662 C CA . LYS A 1 91 ? 0.513 12.507 14.837 1.00 91.56 91 LYS A CA 1
ATOM 663 C C . LYS A 1 91 ? 1.399 11.262 14.738 1.00 91.56 91 LYS A C 1
ATOM 665 O O . LYS A 1 91 ? 1.901 10.810 15.765 1.00 91.56 91 LYS A O 1
ATOM 670 N N . ALA A 1 92 ? 1.644 10.747 13.538 1.00 90.06 92 ALA A N 1
ATOM 671 C CA . ALA A 1 92 ? 2.522 9.616 13.269 1.00 90.06 92 ALA A CA 1
ATOM 672 C C . ALA A 1 92 ? 3.981 9.970 13.565 1.00 90.06 92 ALA A C 1
ATOM 674 O O . ALA A 1 92 ? 4.660 9.199 14.229 1.00 90.06 92 ALA A 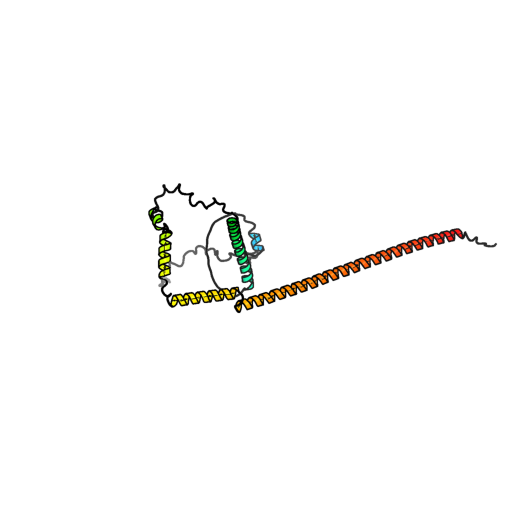O 1
ATOM 675 N N . GLN A 1 93 ? 4.443 11.169 13.201 1.00 85.00 93 GLN A N 1
ATOM 676 C CA . GLN A 1 93 ? 5.775 11.655 13.568 1.00 85.00 93 GLN A CA 1
ATOM 677 C C . GLN A 1 93 ? 5.924 11.847 15.084 1.00 85.00 93 GLN A C 1
ATOM 679 O O . GLN A 1 93 ? 6.945 11.463 15.653 1.00 85.00 93 GLN A O 1
ATOM 684 N N . LYS A 1 94 ? 4.907 12.386 15.775 1.00 91.19 94 LYS A N 1
ATOM 685 C CA . LYS A 1 94 ? 4.913 12.495 17.248 1.00 91.19 94 LYS A CA 1
ATOM 686 C C . LYS A 1 94 ? 4.921 11.117 17.921 1.00 91.19 94 LYS A C 1
ATOM 688 O O . LYS A 1 94 ? 5.674 10.918 18.871 1.00 91.19 94 LYS A O 1
ATOM 693 N N . LYS A 1 95 ? 4.133 10.159 17.422 1.00 94.06 95 LYS A N 1
ATOM 694 C CA . LYS A 1 95 ? 4.134 8.768 17.905 1.00 94.06 95 LYS A CA 1
ATOM 695 C C . LYS A 1 95 ? 5.464 8.080 17.618 1.00 94.06 95 LYS A C 1
ATOM 697 O O . LYS A 1 95 ? 6.035 7.528 18.541 1.00 94.06 95 LYS A O 1
ATOM 702 N N . ALA A 1 96 ? 6.032 8.237 16.426 1.00 92.12 96 ALA A N 1
ATOM 703 C CA . ALA A 1 96 ? 7.340 7.694 16.069 1.00 92.12 96 ALA A CA 1
ATOM 704 C C . ALA A 1 96 ? 8.468 8.274 16.936 1.00 92.12 96 ALA A C 1
ATOM 706 O O . ALA A 1 96 ? 9.364 7.544 17.342 1.00 92.12 96 ALA A O 1
ATOM 707 N N . ARG A 1 97 ? 8.416 9.567 17.291 1.00 90.50 97 ARG A N 1
ATOM 708 C CA . ARG A 1 97 ? 9.370 10.172 18.239 1.00 90.50 97 ARG A CA 1
ATOM 709 C C . ARG A 1 97 ? 9.211 9.607 19.653 1.00 90.50 97 ARG A C 1
ATOM 711 O O . ARG A 1 97 ? 10.215 9.283 20.282 1.00 90.50 97 ARG A O 1
ATOM 718 N N . LYS A 1 98 ? 7.975 9.441 20.137 1.00 93.06 98 LYS A N 1
ATOM 719 C CA . LYS A 1 98 ? 7.687 8.827 21.447 1.00 93.06 98 LYS A CA 1
ATOM 720 C C . LYS A 1 98 ? 8.083 7.349 21.486 1.00 93.06 98 LYS A C 1
ATOM 722 O O . LYS A 1 98 ? 8.701 6.905 22.445 1.00 93.06 98 LYS A O 1
ATOM 727 N N . GLU A 1 99 ? 7.794 6.600 20.432 1.00 90.81 99 GLU A N 1
ATOM 728 C CA . GLU A 1 99 ? 8.160 5.192 20.286 1.00 90.81 99 GLU A CA 1
ATOM 729 C C . GLU A 1 99 ? 9.668 5.017 20.116 1.00 90.81 99 GLU A C 1
ATOM 731 O O . GLU A 1 99 ? 10.222 4.086 20.685 1.00 90.81 99 GLU A O 1
ATOM 736 N N . ALA A 1 100 ? 10.364 5.933 19.436 1.00 89.75 100 ALA A N 1
ATOM 737 C CA . ALA A 1 100 ? 11.823 5.939 19.373 1.00 89.75 100 ALA A CA 1
ATOM 738 C C . ALA A 1 100 ? 12.461 6.275 20.731 1.00 89.75 100 ALA A C 1
ATOM 740 O O . ALA A 1 100 ? 13.489 5.695 21.075 1.00 89.75 100 ALA A O 1
ATOM 741 N N . ALA A 1 101 ? 11.863 7.172 21.524 1.00 87.75 101 ALA A N 1
ATOM 742 C CA . ALA A 1 101 ? 12.308 7.449 22.891 1.00 87.75 101 ALA A CA 1
ATOM 743 C C . ALA A 1 101 ? 12.078 6.241 23.813 1.00 87.75 101 ALA A C 1
ATOM 745 O O . ALA A 1 101 ? 12.998 5.831 24.514 1.00 87.75 101 ALA A O 1
ATOM 746 N N . LEU A 1 102 ? 10.906 5.603 23.733 1.00 84.69 102 LEU A N 1
ATOM 747 C CA . LEU A 1 102 ? 10.602 4.371 24.464 1.00 84.69 102 LEU A CA 1
ATOM 748 C C . LEU A 1 102 ? 11.472 3.199 24.006 1.00 84.69 102 LEU A C 1
ATOM 750 O O . LEU A 1 102 ? 11.897 2.403 24.831 1.00 84.69 102 LEU A O 1
ATOM 754 N N . ALA A 1 103 ? 11.772 3.077 22.714 1.00 86.38 103 ALA A N 1
ATOM 755 C CA . ALA A 1 103 ? 12.675 2.056 22.196 1.00 86.38 103 ALA A CA 1
ATOM 756 C C . ALA A 1 103 ? 14.111 2.301 22.665 1.00 86.38 103 ALA A C 1
ATOM 758 O O . ALA A 1 103 ? 14.786 1.347 23.020 1.00 86.38 103 ALA A O 1
ATOM 759 N N . LYS A 1 104 ? 14.561 3.561 22.747 1.00 83.19 104 LYS A N 1
ATOM 760 C CA . LYS A 1 104 ? 15.851 3.908 23.360 1.00 83.19 104 LYS A CA 1
ATOM 761 C C . LYS A 1 104 ? 15.868 3.610 24.856 1.00 83.19 104 LYS A C 1
ATOM 763 O O . LYS A 1 104 ? 16.841 3.039 25.315 1.00 83.19 104 LYS A O 1
ATOM 768 N N . GLN A 1 105 ? 14.809 3.929 25.598 1.00 79.12 105 GLN A N 1
ATOM 769 C CA . GLN A 1 105 ? 14.687 3.588 27.022 1.00 79.12 105 GLN A CA 1
ATOM 770 C C . GLN A 1 105 ? 14.621 2.075 27.255 1.00 79.12 105 GLN A C 1
ATOM 772 O O . GLN A 1 105 ? 15.213 1.579 28.197 1.00 79.12 105 GLN A O 1
ATOM 777 N N . ARG A 1 106 ? 13.955 1.322 26.375 1.00 80.75 106 ARG A N 1
ATOM 778 C CA . ARG A 1 106 ? 13.904 -0.147 26.436 1.00 80.75 106 ARG A CA 1
ATOM 779 C C . ARG A 1 106 ? 15.201 -0.810 25.970 1.00 80.75 106 ARG A C 1
ATOM 781 O O . ARG A 1 106 ? 15.504 -1.902 26.425 1.00 80.75 106 ARG A O 1
ATOM 788 N N . ALA A 1 107 ? 15.936 -0.175 25.056 1.00 79.38 107 ALA A N 1
ATOM 789 C CA . ALA A 1 107 ? 17.253 -0.619 24.594 1.00 79.38 107 ALA A CA 1
ATOM 790 C C . ALA A 1 107 ? 18.389 -0.181 25.530 1.00 79.38 107 ALA A C 1
ATOM 792 O O . ALA A 1 107 ? 19.502 -0.692 25.421 1.00 79.38 107 ALA A O 1
ATOM 793 N N . ARG A 1 108 ? 18.129 0.748 26.463 1.00 76.38 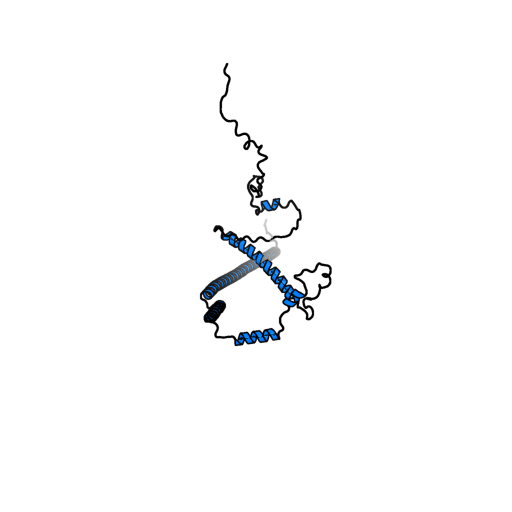108 ARG A N 1
ATOM 794 C CA . ARG A 1 108 ? 18.912 0.868 27.694 1.00 76.38 108 ARG A CA 1
ATOM 795 C C . ARG A 1 108 ? 18.573 -0.361 28.528 1.00 76.38 108 ARG A C 1
ATOM 797 O O . ARG A 1 108 ? 17.656 -0.346 29.341 1.00 76.38 108 ARG A O 1
ATOM 804 N N . ASN A 1 109 ? 19.257 -1.459 28.225 1.00 67.75 109 ASN A N 1
ATOM 805 C CA . ASN A 1 109 ? 19.176 -2.674 29.010 1.00 67.75 109 ASN A CA 1
ATOM 806 C C . ASN A 1 109 ? 19.567 -2.308 30.440 1.00 67.75 109 ASN A C 1
ATOM 808 O O . ASN A 1 109 ? 20.715 -1.958 30.690 1.00 67.75 109 ASN A O 1
ATOM 812 N N . VAL A 1 110 ? 18.584 -2.335 31.334 1.00 64.31 110 VAL A N 1
ATOM 813 C CA . VAL A 1 110 ? 18.775 -2.145 32.767 1.00 64.31 110 VAL A CA 1
ATOM 814 C C . VAL A 1 110 ? 19.706 -3.257 33.239 1.00 64.31 110 VAL A C 1
ATOM 816 O O . VAL A 1 110 ? 19.314 -4.425 33.302 1.00 64.31 110 VAL A O 1
ATOM 819 N N . GLU A 1 111 ? 20.969 -2.915 33.467 1.00 76.19 111 GLU A N 1
ATOM 820 C CA . GLU A 1 111 ? 21.929 -3.815 34.093 1.00 76.19 111 GLU A CA 1
ATOM 821 C C . GLU A 1 111 ? 21.534 -3.997 35.564 1.00 76.19 111 GLU A C 1
ATOM 823 O O . GLU A 1 111 ? 20.929 -3.118 36.180 1.00 76.19 111 GLU A O 1
ATOM 828 N N . VAL A 1 112 ? 21.823 -5.171 36.129 1.00 59.84 112 VAL A N 1
ATOM 829 C CA . VAL A 1 112 ? 21.451 -5.531 37.505 1.00 59.84 112 VAL A CA 1
ATOM 830 C C . VAL A 1 112 ? 22.273 -4.671 38.472 1.00 59.84 112 VAL A C 1
ATOM 832 O O . VAL A 1 112 ? 23.382 -5.036 38.845 1.00 59.84 112 VAL A O 1
ATOM 835 N N . GLY A 1 113 ? 21.755 -3.490 38.804 1.00 68.62 113 GLY A N 1
ATOM 836 C CA . GLY A 1 113 ? 22.463 -2.453 39.558 1.00 68.62 113 GLY A CA 1
ATOM 837 C C . GLY A 1 113 ? 22.046 -1.030 39.184 1.00 68.62 113 GLY A C 1
ATOM 838 O O . GLY A 1 113 ? 22.141 -0.151 40.030 1.00 68.62 113 GLY A O 1
ATOM 839 N N . ASP A 1 114 ? 21.497 -0.817 37.984 1.00 66.06 114 ASP A N 1
ATOM 840 C CA . ASP A 1 114 ? 20.864 0.447 37.578 1.00 66.06 114 ASP A CA 1
ATOM 841 C C . ASP A 1 114 ? 19.347 0.359 37.825 1.00 66.06 114 ASP A C 1
ATOM 843 O O . ASP A 1 114 ? 18.502 0.483 36.939 1.00 66.06 114 ASP A O 1
ATOM 847 N N . MET A 1 115 ? 18.990 0.032 39.070 1.00 64.06 115 MET A N 1
ATOM 848 C CA . MET A 1 115 ? 17.667 0.368 39.590 1.00 64.06 115 MET A CA 1
ATOM 849 C C . MET A 1 115 ? 17.565 1.898 39.485 1.00 64.06 115 MET A C 1
ATOM 851 O O . MET A 1 115 ? 18.545 2.550 39.846 1.00 64.06 115 MET A O 1
ATOM 855 N N . PRO A 1 116 ? 16.453 2.509 39.029 1.00 62.75 116 PRO A N 1
ATOM 856 C CA . PRO A 1 116 ? 16.293 3.943 39.233 1.00 62.75 116 PRO A CA 1
ATOM 857 C C . PRO A 1 116 ? 16.476 4.188 40.732 1.00 62.75 116 PRO A C 1
ATOM 859 O O . PRO A 1 116 ? 15.684 3.670 41.525 1.00 62.75 116 PRO A O 1
ATOM 862 N N . SER A 1 117 ? 17.563 4.867 41.113 1.00 53.88 117 SER A N 1
ATOM 863 C CA . SER A 1 117 ? 17.807 5.211 42.507 1.00 53.88 117 SER A CA 1
ATOM 864 C C . SER A 1 117 ? 16.626 6.058 42.948 1.00 53.88 117 SER A C 1
ATOM 866 O O . SER A 1 117 ? 16.463 7.200 42.532 1.00 53.88 117 SER A O 1
ATOM 868 N N . SER A 1 118 ? 15.745 5.454 43.733 1.00 52.56 118 SER A N 1
ATOM 869 C CA . SER A 1 118 ? 14.691 6.144 44.463 1.00 52.56 118 SER A CA 1
ATOM 870 C C . SER A 1 118 ? 15.250 6.610 45.817 1.00 52.56 118 SER A C 1
ATOM 872 O O . SER A 1 118 ? 14.553 6.483 46.822 1.00 52.56 118 SER A O 1
ATOM 874 N N . ASP A 1 119 ? 16.517 7.045 45.837 1.00 51.22 119 ASP A N 1
ATOM 875 C CA . ASP A 1 119 ? 17.314 7.433 47.009 1.00 51.22 119 ASP A CA 1
ATOM 876 C C . ASP A 1 119 ? 18.531 8.275 46.550 1.00 51.22 119 ASP A C 1
ATOM 878 O O . ASP A 1 119 ? 19.668 7.813 46.576 1.00 51.22 119 ASP A O 1
ATOM 882 N N . ASP A 1 120 ? 18.283 9.460 45.980 1.00 52.06 120 ASP A N 1
ATOM 883 C CA . ASP A 1 120 ? 19.301 10.509 45.758 1.00 52.06 120 ASP A CA 1
ATOM 884 C C . ASP A 1 120 ? 18.602 11.874 45.598 1.00 52.06 120 ASP A C 1
ATOM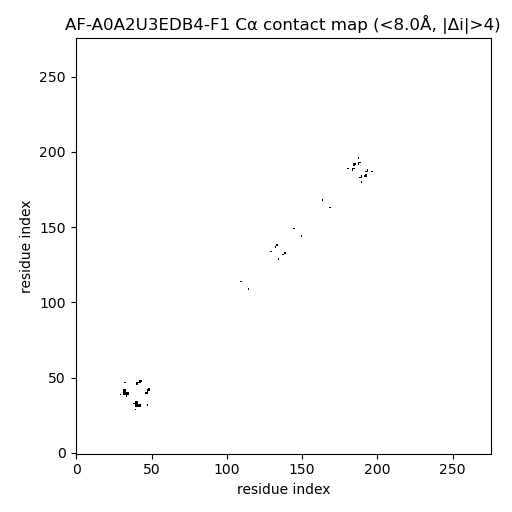 886 O O . ASP A 1 120 ? 18.461 12.385 44.494 1.00 52.06 120 ASP A O 1
ATOM 890 N N . ASP A 1 121 ? 18.021 12.367 46.700 1.00 49.66 121 ASP A N 1
ATOM 891 C CA . ASP A 1 121 ? 17.674 13.781 46.965 1.00 49.66 121 ASP A CA 1
ATOM 892 C C . ASP A 1 121 ? 17.033 13.875 48.374 1.00 49.66 121 ASP A C 1
ATOM 894 O O . ASP A 1 121 ? 15.843 14.151 48.530 1.00 49.66 121 ASP A O 1
ATOM 898 N N . ASP A 1 122 ? 17.805 13.579 49.428 1.00 52.84 122 ASP A N 1
ATOM 899 C CA . ASP A 1 122 ? 17.383 13.754 50.838 1.00 52.84 122 ASP A CA 1
ATOM 900 C C . ASP A 1 122 ? 18.430 14.559 51.639 1.00 52.84 122 ASP A C 1
ATOM 902 O O . ASP A 1 122 ? 18.698 14.292 52.808 1.00 52.84 122 ASP A O 1
ATOM 906 N N . GLU A 1 123 ? 19.056 15.554 50.995 1.00 53.19 123 GLU A N 1
ATOM 907 C CA . GLU A 1 123 ? 20.091 16.414 51.601 1.00 53.19 123 GLU A CA 1
ATOM 908 C C . GLU A 1 123 ? 19.880 17.928 51.375 1.00 53.19 123 GLU A C 1
ATOM 910 O O . GLU A 1 123 ? 20.829 18.713 51.432 1.00 53.19 123 GLU A O 1
ATOM 915 N N . SER A 1 124 ? 18.637 18.397 51.173 1.00 53.22 124 SER A N 1
ATOM 916 C CA . SER A 1 124 ? 18.360 19.848 51.209 1.00 53.22 124 SER A CA 1
ATOM 917 C C . SER A 1 124 ? 16.886 20.240 51.406 1.00 53.22 124 SER A C 1
ATOM 919 O O . SER A 1 124 ? 16.334 20.983 50.603 1.00 53.22 124 SER A O 1
ATOM 921 N N . ASP A 1 125 ? 16.229 19.774 52.474 1.00 57.12 125 ASP A N 1
ATOM 922 C CA . ASP A 1 125 ? 14.853 20.225 52.788 1.00 57.12 125 ASP A CA 1
ATOM 923 C C . ASP A 1 125 ? 14.608 20.569 54.275 1.00 57.12 125 ASP A C 1
ATOM 925 O O . ASP A 1 125 ? 13.488 20.903 54.666 1.00 57.12 125 ASP A O 1
ATOM 929 N N . ASP A 1 126 ? 15.653 20.569 55.114 1.00 59.44 126 ASP A N 1
ATOM 930 C CA . ASP A 1 126 ? 15.549 20.910 56.548 1.00 59.44 126 ASP A CA 1
ATOM 931 C C . ASP A 1 126 ? 15.573 22.430 56.846 1.00 59.44 126 ASP A C 1
ATOM 933 O O . ASP A 1 126 ? 15.331 22.832 57.984 1.00 59.44 126 ASP A O 1
ATOM 937 N N . ASP A 1 127 ? 15.799 23.287 55.841 1.00 63.41 127 ASP A N 1
ATOM 938 C CA . ASP A 1 127 ? 15.788 24.759 55.982 1.00 63.41 127 ASP A CA 1
ATOM 939 C C . ASP A 1 127 ? 14.496 25.428 55.460 1.00 63.41 127 ASP A C 1
ATOM 941 O O . ASP A 1 127 ? 14.375 26.658 55.455 1.00 63.41 127 ASP A O 1
ATOM 945 N N . MET A 1 128 ? 13.489 24.642 55.058 1.00 68.75 128 MET A N 1
ATOM 946 C CA . MET A 1 128 ? 12.175 25.150 54.648 1.00 68.75 128 MET A CA 1
ATOM 947 C C . MET A 1 128 ? 11.123 24.939 55.751 1.00 68.75 128 MET A C 1
ATOM 949 O O . MET A 1 128 ? 11.127 23.914 56.435 1.00 68.75 128 MET A O 1
ATOM 953 N N . PRO A 1 129 ? 10.179 25.880 55.960 1.00 72.44 129 PRO A N 1
ATOM 954 C CA . PRO A 1 129 ? 9.136 25.708 56.965 1.00 72.44 129 PRO A CA 1
ATOM 955 C C . PRO A 1 129 ? 8.308 24.459 56.640 1.00 72.44 129 PRO A C 1
ATOM 957 O O . PRO A 1 129 ? 7.700 24.373 55.573 1.00 72.44 129 PRO A O 1
ATOM 960 N N . ALA A 1 130 ? 8.290 23.501 57.571 1.00 77.69 130 ALA A N 1
ATOM 961 C CA . ALA A 1 130 ? 7.675 22.189 57.396 1.00 77.69 130 ALA A CA 1
ATOM 962 C C . ALA A 1 130 ? 6.263 22.286 56.795 1.00 77.69 130 ALA A C 1
ATOM 964 O O . ALA A 1 130 ? 5.312 22.714 57.456 1.00 77.69 130 ALA A O 1
ATOM 965 N N . ASN A 1 131 ? 6.119 21.853 55.539 1.00 68.88 131 ASN A N 1
ATOM 966 C CA . ASN A 1 131 ? 4.817 21.732 54.902 1.00 68.88 131 ASN A CA 1
ATOM 967 C C . ASN A 1 131 ? 4.040 20.599 55.605 1.00 68.88 131 ASN A C 1
ATOM 969 O O . ASN A 1 131 ? 4.473 19.442 55.558 1.00 68.88 131 ASN A O 1
ATOM 973 N N . PRO A 1 132 ? 2.887 20.881 56.240 1.00 79.00 132 PRO A N 1
ATOM 974 C CA . PRO A 1 132 ? 2.132 19.890 57.007 1.00 79.00 132 PRO A CA 1
ATOM 975 C C . PRO A 1 132 ? 1.680 18.678 56.175 1.00 79.00 132 PRO A C 1
ATOM 977 O O . PRO A 1 132 ? 1.418 17.618 56.747 1.00 79.00 132 PRO A O 1
ATOM 980 N N . ASN A 1 133 ? 1.651 18.791 54.842 1.00 69.62 133 ASN A N 1
ATOM 981 C CA . ASN A 1 133 ? 1.303 17.690 53.941 1.00 69.62 133 ASN A CA 1
ATOM 982 C C . ASN A 1 133 ? 2.461 16.695 53.690 1.00 69.62 133 ASN A C 1
ATOM 984 O O . ASN A 1 133 ? 2.224 15.554 53.297 1.00 69.62 133 ASN A O 1
ATOM 988 N N . HIS A 1 134 ? 3.707 17.079 53.985 1.00 73.06 134 HIS A N 1
ATOM 989 C CA . HIS A 1 134 ? 4.906 16.243 53.808 1.00 73.06 134 HIS A CA 1
ATOM 990 C C . HIS A 1 134 ? 5.515 15.762 55.138 1.00 73.06 134 HIS A C 1
ATOM 992 O O . HIS A 1 134 ? 6.627 15.237 55.175 1.00 73.06 134 HIS A O 1
ATOM 998 N N . SER A 1 135 ? 4.784 15.906 56.248 1.00 78.44 135 SER A N 1
ATOM 999 C CA . SER A 1 135 ? 5.250 15.459 57.562 1.00 78.44 135 SER A CA 1
ATOM 1000 C C . SER A 1 135 ? 5.370 13.928 57.663 1.00 78.44 135 SER A C 1
ATOM 1002 O O . SER A 1 135 ? 4.658 13.165 57.012 1.00 78.44 135 SER A O 1
ATOM 1004 N N . LYS A 1 136 ? 6.240 13.443 58.558 1.00 73.81 136 LYS A N 1
ATOM 1005 C CA . LYS A 1 136 ? 6.454 12.002 58.821 1.00 73.81 136 LYS A CA 1
ATOM 1006 C C . LYS A 1 136 ? 5.157 11.248 59.186 1.00 73.81 136 LYS A C 1
ATOM 1008 O O . LYS A 1 136 ? 5.070 10.042 58.981 1.00 73.81 136 LYS A O 1
ATOM 1013 N N . ALA A 1 137 ? 4.132 11.953 59.671 1.00 76.81 137 ALA A N 1
ATOM 1014 C CA . ALA A 1 137 ? 2.818 11.389 59.968 1.00 76.81 137 ALA A CA 1
ATOM 1015 C C . ALA A 1 137 ? 1.995 11.054 58.708 1.00 76.81 137 ALA A C 1
ATOM 1017 O O . ALA A 1 137 ? 1.331 10.019 58.692 1.00 76.81 137 ALA A O 1
ATOM 1018 N N . SER A 1 138 ? 2.061 11.863 57.640 1.00 73.94 138 SER A N 1
ATOM 1019 C CA . SER A 1 138 ? 1.353 11.559 56.384 1.00 73.94 138 SER A CA 1
ATOM 1020 C C . SER A 1 138 ? 1.980 10.363 55.662 1.00 73.94 138 SER A C 1
ATOM 1022 O O . SER A 1 138 ? 1.259 9.501 55.162 1.00 73.94 138 SER A O 1
ATOM 1024 N N . ARG A 1 139 ? 3.314 10.230 55.717 1.00 74.81 139 ARG A N 1
ATOM 1025 C CA . ARG A 1 139 ? 4.047 9.054 55.205 1.00 74.81 139 ARG A CA 1
ATOM 1026 C C . ARG A 1 139 ? 3.686 7.745 55.917 1.00 74.81 139 ARG A C 1
ATOM 1028 O O . ARG A 1 139 ? 3.698 6.691 55.289 1.00 74.81 139 ARG A O 1
ATOM 1035 N N . ASN A 1 140 ? 3.326 7.787 57.200 1.00 78.12 140 ASN A N 1
ATOM 1036 C CA . ASN A 1 140 ? 2.916 6.579 57.924 1.00 78.12 140 ASN A CA 1
ATOM 1037 C C . ASN A 1 140 ? 1.509 6.095 57.536 1.00 78.12 140 ASN A C 1
ATOM 1039 O O . ASN A 1 140 ? 1.242 4.902 57.636 1.00 78.12 140 ASN A O 1
ATOM 1043 N N . MET A 1 141 ? 0.632 6.980 57.049 1.00 71.69 141 MET A N 1
ATOM 1044 C CA . MET A 1 141 ? -0.722 6.615 56.603 1.00 71.69 141 MET A CA 1
ATOM 1045 C C . MET A 1 141 ? -0.755 6.042 55.179 1.00 71.69 141 MET A C 1
ATOM 1047 O O . MET A 1 141 ? -1.721 5.382 54.809 1.00 71.69 141 MET A O 1
ATOM 1051 N N . THR A 1 142 ? 0.284 6.285 54.376 1.00 70.31 142 THR A N 1
ATOM 1052 C CA . THR A 1 142 ? 0.443 5.713 53.028 1.00 70.31 142 THR A CA 1
ATOM 1053 C C . THR A 1 142 ? 1.350 4.482 53.004 1.00 70.31 142 THR A C 1
ATOM 1055 O O . THR A 1 142 ? 1.589 3.911 51.939 1.00 70.31 142 THR A O 1
ATOM 1058 N N . LYS A 1 143 ? 1.850 4.043 54.167 1.00 78.00 143 LYS A N 1
ATOM 1059 C CA . LYS A 1 143 ? 2.618 2.804 54.291 1.00 78.00 143 LYS A CA 1
ATOM 1060 C C . LYS A 1 143 ? 1.696 1.627 53.954 1.00 78.00 143 LYS A C 1
ATOM 1062 O O . LYS A 1 143 ? 0.688 1.417 54.622 1.00 78.00 143 LYS A O 1
ATOM 1067 N N . ALA A 1 144 ? 2.031 0.893 52.895 1.00 73.38 144 ALA A N 1
ATOM 1068 C CA . ALA A 1 144 ? 1.252 -0.256 52.449 1.00 73.38 144 ALA A CA 1
ATOM 1069 C C . ALA A 1 144 ? 1.133 -1.319 53.565 1.00 73.38 144 ALA A C 1
ATOM 1071 O O . ALA A 1 144 ? 2.120 -1.540 54.277 1.00 73.38 144 ALA A O 1
ATOM 1072 N N . PRO A 1 145 ? -0.039 -1.969 53.722 1.00 68.06 145 PRO A N 1
ATOM 1073 C CA . PRO A 1 145 ? -0.200 -3.087 54.648 1.00 68.06 145 PRO A CA 1
ATOM 1074 C C . PRO A 1 145 ? 0.718 -4.250 54.249 1.00 68.06 145 PRO A C 1
ATOM 1076 O O . PRO A 1 145 ? 1.010 -4.449 53.067 1.00 68.06 145 PRO A O 1
ATOM 1079 N N . SER A 1 146 ? 1.193 -4.994 55.244 1.00 73.25 146 SER A N 1
ATOM 1080 C CA . SER A 1 146 ? 2.036 -6.181 55.083 1.00 73.25 146 SER A CA 1
ATOM 1081 C C . SER A 1 146 ? 1.374 -7.224 54.176 1.00 73.25 146 SER A C 1
ATOM 1083 O O . SER A 1 146 ? 0.150 -7.341 54.142 1.00 73.25 146 SER A O 1
ATOM 1085 N N . GLY A 1 147 ? 2.188 -8.007 53.459 1.00 66.56 147 GLY A N 1
ATOM 1086 C CA . GLY A 1 147 ? 1.725 -9.084 52.569 1.00 66.56 147 GLY A CA 1
ATOM 1087 C C . GLY A 1 147 ? 0.781 -10.086 53.249 1.00 66.56 147 GLY A C 1
ATOM 1088 O O . GLY A 1 147 ? -0.182 -10.536 52.642 1.00 66.56 147 GLY A O 1
ATOM 1089 N N . ASP A 1 148 ? 0.995 -10.354 54.535 1.00 70.31 148 ASP A N 1
ATOM 1090 C CA . ASP A 1 148 ? 0.168 -11.290 55.300 1.00 70.31 148 ASP A CA 1
ATOM 1091 C C . ASP A 1 148 ? -1.259 -10.755 55.550 1.00 70.31 148 ASP A C 1
ATOM 1093 O O . ASP A 1 148 ? -2.227 -11.510 55.479 1.00 70.31 148 ASP A O 1
ATOM 1097 N N . ASP A 1 149 ? -1.428 -9.438 55.733 1.00 68.88 149 ASP A N 1
ATOM 1098 C CA . ASP A 1 149 ? -2.747 -8.819 55.930 1.00 68.88 149 ASP A CA 1
ATOM 1099 C C . ASP A 1 149 ? -3.585 -8.838 54.641 1.00 68.88 149 ASP A C 1
ATOM 1101 O O . ASP A 1 149 ? -4.807 -8.991 54.677 1.00 68.88 149 ASP A O 1
ATOM 1105 N N . VAL A 1 150 ? -2.951 -8.696 53.472 1.00 67.81 150 VAL A N 1
ATOM 1106 C CA . VAL A 1 150 ? -3.667 -8.733 52.186 1.00 67.81 150 VAL A CA 1
ATOM 1107 C C . VAL A 1 150 ? -4.068 -10.154 51.788 1.00 67.81 150 VAL A C 1
ATOM 1109 O O . VAL A 1 150 ? -5.124 -10.338 51.177 1.00 67.81 150 VAL A O 1
ATOM 1112 N N . ASP A 1 151 ? -3.297 -11.167 52.177 1.00 75.06 151 ASP A N 1
ATOM 1113 C CA . ASP A 1 151 ? -3.622 -12.566 51.895 1.00 75.06 151 ASP A CA 1
ATOM 1114 C C . ASP A 1 151 ? -4.789 -13.073 52.761 1.00 75.06 151 ASP A C 1
ATOM 1116 O O . ASP A 1 151 ? -5.692 -13.742 52.252 1.00 75.06 151 ASP A O 1
ATOM 1120 N N . GLU A 1 152 ? -4.867 -12.668 54.031 1.00 78.19 152 GLU A N 1
ATOM 1121 C CA . GLU A 1 152 ? -6.010 -12.990 54.898 1.00 78.19 152 GLU A CA 1
ATOM 1122 C C . GLU A 1 152 ? -7.302 -12.279 54.451 1.00 78.19 152 GLU A C 1
ATOM 1124 O O . GLU A 1 152 ? -8.383 -12.880 54.419 1.00 78.19 152 GLU A O 1
ATOM 1129 N N . ILE A 1 153 ? -7.202 -11.017 54.015 1.00 73.44 153 ILE A N 1
ATOM 1130 C CA . ILE A 1 153 ? -8.347 -10.259 53.488 1.00 73.44 153 ILE A CA 1
ATOM 1131 C C . ILE A 1 153 ? -8.832 -10.849 52.154 1.00 73.44 153 ILE A C 1
ATOM 1133 O O . ILE A 1 153 ? -10.039 -10.955 51.922 1.00 73.44 153 ILE A O 1
ATOM 1137 N N . THR A 1 154 ? -7.925 -11.261 51.264 1.00 71.44 154 THR A N 1
ATOM 1138 C CA . THR A 1 154 ? -8.309 -11.819 49.956 1.00 71.44 154 THR A CA 1
ATOM 1139 C C . THR A 1 154 ? -8.902 -13.223 50.059 1.00 71.44 154 THR A C 1
ATOM 1141 O O . THR A 1 154 ? -9.843 -13.523 49.319 1.00 71.44 154 THR A O 1
ATOM 1144 N N . GLN A 1 155 ? -8.439 -14.056 50.995 1.00 78.56 155 GLN A N 1
ATOM 1145 C CA . GLN A 1 155 ? -9.046 -15.362 51.278 1.00 78.56 155 GLN A CA 1
ATOM 1146 C C . GLN A 1 155 ? -10.451 -15.210 51.878 1.00 78.56 155 GLN A C 1
ATOM 1148 O O . GLN A 1 155 ? -11.398 -15.817 51.376 1.00 78.56 155 GLN A O 1
ATOM 1153 N N . GLY A 1 156 ? -10.638 -14.298 52.840 1.00 74.19 156 GLY A N 1
ATOM 1154 C CA . GLY A 1 156 ? -11.963 -14.005 53.398 1.00 74.19 156 GLY A CA 1
ATOM 1155 C C . GLY A 1 156 ? -12.970 -13.501 52.354 1.00 74.19 156 GLY A C 1
ATOM 1156 O O . GLY A 1 156 ? -14.145 -13.861 52.394 1.00 74.19 156 GLY A O 1
ATOM 1157 N N . VAL A 1 157 ? -12.523 -12.721 51.362 1.00 67.75 157 VAL A N 1
ATOM 1158 C CA . VAL A 1 157 ? -13.374 -12.257 50.249 1.00 67.75 157 VAL A CA 1
ATOM 1159 C C . VAL A 1 157 ? -13.680 -13.374 49.239 1.00 67.75 157 VAL A C 1
ATOM 1161 O O . VAL A 1 157 ? -14.774 -13.398 48.670 1.00 67.75 157 VAL A O 1
ATOM 1164 N N . GLN A 1 158 ? -12.761 -14.321 49.021 1.00 71.94 158 GLN A N 1
ATOM 1165 C CA . GLN A 1 158 ? -13.003 -15.487 48.160 1.00 71.94 158 GLN A CA 1
ATOM 1166 C C . GLN A 1 158 ? -13.987 -16.486 48.781 1.00 71.94 158 GLN A C 1
ATOM 1168 O O . GLN A 1 158 ? -14.832 -17.023 48.061 1.00 71.94 158 GLN A O 1
ATOM 1173 N N . ASP A 1 159 ? -13.943 -16.676 50.096 1.00 67.25 159 ASP A N 1
ATOM 1174 C CA . ASP A 1 159 ? -14.871 -17.557 50.813 1.00 67.25 159 ASP A CA 1
ATOM 1175 C C . ASP A 1 159 ? -16.261 -16.918 50.999 1.00 67.25 159 ASP A C 1
ATOM 1177 O O . ASP A 1 159 ? -17.276 -17.612 51.084 1.00 67.25 159 ASP A O 1
ATOM 1181 N N . LEU A 1 160 ? -16.342 -15.584 50.937 1.00 62.78 160 LEU A N 1
ATOM 1182 C CA . LEU A 1 160 ? -17.589 -14.811 50.875 1.00 62.78 160 LEU A CA 1
ATOM 1183 C C . LEU A 1 160 ? -18.199 -14.723 49.470 1.00 62.78 160 LEU A C 1
ATOM 1185 O O . LEU A 1 160 ? -19.147 -13.960 49.261 1.00 62.78 160 LEU A O 1
ATOM 1189 N N . LYS A 1 161 ? -17.732 -15.534 48.510 1.00 61.72 161 LYS A N 1
ATOM 1190 C CA . LYS A 1 161 ? -18.349 -15.723 47.186 1.00 61.72 161 LYS A CA 1
ATOM 1191 C C . LYS A 1 161 ? -19.676 -16.492 47.301 1.00 61.72 161 LYS A C 1
ATOM 1193 O O . LYS A 1 161 ? -19.902 -17.522 46.668 1.00 61.72 161 LYS A O 1
ATOM 1198 N N . ALA A 1 162 ? -20.579 -15.949 48.115 1.00 64.88 162 ALA A N 1
ATOM 1199 C CA . ALA A 1 162 ? -22.014 -16.145 48.068 1.00 64.88 162 ALA A CA 1
ATOM 1200 C C . ALA A 1 162 ? -22.487 -16.040 46.608 1.00 64.88 162 ALA A C 1
ATOM 1202 O O . ALA A 1 162 ? -21.847 -15.346 45.813 1.00 64.88 162 ALA A O 1
ATOM 1203 N N . PRO A 1 163 ? -23.571 -16.737 46.209 1.00 59.28 163 PRO A N 1
ATOM 1204 C CA . PRO A 1 163 ? -24.013 -16.777 44.822 1.00 59.28 163 PRO A CA 1
ATOM 1205 C C . PRO A 1 163 ? -24.127 -15.353 44.285 1.00 59.28 163 PRO A C 1
ATOM 1207 O O . PRO A 1 163 ? -25.045 -14.637 44.681 1.00 59.28 163 PRO A O 1
ATOM 1210 N N . ALA A 1 164 ? -23.171 -14.982 43.418 1.00 61.12 164 ALA A N 1
ATOM 1211 C CA . ALA A 1 164 ? -23.062 -13.656 42.820 1.00 61.12 164 ALA A CA 1
ATOM 1212 C C . ALA A 1 164 ? -24.462 -13.164 42.479 1.00 61.12 164 ALA A C 1
ATOM 1214 O O . ALA A 1 164 ? -25.260 -13.932 41.910 1.00 61.12 164 ALA A O 1
ATOM 1215 N N . SER A 1 165 ? -24.779 -11.944 42.913 1.00 77.62 165 SER A N 1
ATOM 1216 C CA . SER A 1 165 ? -26.135 -11.419 42.813 1.00 77.62 165 SER A CA 1
ATOM 1217 C C . SER A 1 165 ? -26.629 -11.601 41.375 1.00 77.62 165 SER A C 1
ATOM 1219 O O . SER A 1 165 ? -25.846 -11.603 40.426 1.00 77.62 165 SER A O 1
ATOM 1221 N N . ARG A 1 166 ? -27.929 -11.824 41.161 1.00 80.25 166 ARG A N 1
ATOM 1222 C CA . ARG A 1 166 ? -28.465 -12.112 39.812 1.00 80.25 166 ARG A CA 1
ATOM 1223 C C . ARG A 1 166 ? -27.979 -11.095 38.759 1.00 80.25 166 ARG A C 1
ATOM 1225 O O . ARG A 1 166 ? -27.680 -11.473 37.633 1.00 80.25 166 ARG A O 1
ATOM 1232 N N . ARG A 1 167 ? -27.783 -9.843 39.192 1.00 83.94 167 ARG A N 1
ATOM 1233 C CA . ARG A 1 167 ? -27.163 -8.749 38.432 1.00 83.94 167 ARG A CA 1
ATOM 1234 C C . ARG A 1 167 ? -25.683 -8.963 38.121 1.00 83.94 167 ARG A C 1
ATOM 1236 O O . ARG A 1 167 ? -25.278 -8.709 36.998 1.00 83.94 167 ARG A O 1
ATOM 1243 N N . GLU A 1 168 ? -24.878 -9.436 39.065 1.00 84.44 168 GLU A N 1
ATOM 1244 C CA . GLU A 1 168 ? -23.470 -9.777 38.823 1.00 84.44 168 GLU A CA 1
ATOM 1245 C C . GLU A 1 168 ? -23.324 -10.957 37.859 1.00 84.44 168 GLU A C 1
ATOM 1247 O O . GLU A 1 168 ? -22.453 -10.936 36.996 1.00 84.44 168 GLU A O 1
ATOM 1252 N N . ARG A 1 169 ? -24.207 -11.961 37.925 1.00 85.06 169 ARG A N 1
ATOM 1253 C CA . ARG A 1 169 ? -24.199 -13.071 36.952 1.00 85.06 169 ARG A CA 1
ATOM 1254 C C . ARG A 1 169 ? -24.560 -12.608 35.547 1.00 85.06 169 ARG A C 1
ATOM 1256 O O . ARG A 1 169 ? -23.920 -13.023 34.586 1.00 85.06 169 ARG A O 1
ATOM 1263 N N . GLU A 1 170 ? -25.559 -11.742 35.426 1.00 88.62 170 GLU A N 1
ATOM 1264 C CA . GLU A 1 170 ? -25.934 -11.146 34.143 1.00 88.62 170 GLU A CA 1
ATOM 1265 C C . GLU A 1 170 ? -24.847 -10.190 33.625 1.00 88.62 170 GLU A C 1
ATOM 1267 O O . GLU A 1 170 ? -24.562 -10.191 32.430 1.00 88.62 170 GLU A O 1
ATOM 1272 N N . ALA A 1 171 ? -24.169 -9.445 34.505 1.00 90.69 171 ALA A N 1
ATOM 1273 C CA . ALA A 1 171 ? -23.043 -8.588 34.138 1.00 90.69 171 ALA A CA 1
ATOM 1274 C C . ALA A 1 171 ? -21.834 -9.397 33.639 1.00 90.69 171 ALA A C 1
ATOM 1276 O O . ALA A 1 171 ? -21.251 -9.041 32.616 1.00 90.69 171 ALA A O 1
ATOM 1277 N N . LEU A 1 172 ? -21.497 -10.511 34.299 1.00 87.94 172 LEU A N 1
ATOM 1278 C CA . LEU A 1 172 ? -20.441 -11.425 33.851 1.00 87.94 172 LEU A CA 1
ATOM 1279 C C . LEU A 1 172 ? -20.816 -12.113 32.534 1.00 87.94 172 LEU A C 1
ATOM 1281 O O . LEU A 1 172 ? -20.006 -12.148 31.616 1.00 87.94 172 LEU A O 1
ATOM 1285 N N . ALA A 1 173 ? -22.061 -12.570 32.378 1.00 89.75 173 ALA A N 1
ATOM 1286 C CA . ALA A 1 173 ? -22.528 -13.147 31.118 1.00 89.75 173 ALA A CA 1
ATOM 1287 C C . ALA A 1 173 ? -22.517 -12.121 29.967 1.00 89.75 173 ALA A C 1
ATOM 1289 O O . ALA A 1 173 ? -22.157 -12.457 28.837 1.00 89.75 173 ALA A O 1
ATOM 1290 N N . ALA A 1 174 ? -22.865 -10.860 30.243 1.00 94.12 174 ALA A N 1
ATOM 1291 C CA . ALA A 1 174 ? -22.778 -9.772 29.274 1.00 94.12 174 ALA A CA 1
ATOM 1292 C C . ALA A 1 174 ? -21.321 -9.431 28.922 1.00 94.12 174 ALA A C 1
ATOM 1294 O O . ALA A 1 174 ? -21.029 -9.156 27.757 1.00 94.12 174 ALA A O 1
ATOM 1295 N N . ALA A 1 175 ? -20.405 -9.472 29.893 1.00 93.50 175 ALA A N 1
ATOM 1296 C CA . ALA A 1 175 ? -18.973 -9.311 29.653 1.00 93.50 175 ALA A CA 1
ATOM 1297 C C . ALA A 1 175 ? -18.430 -10.457 28.786 1.00 93.50 175 ALA A C 1
ATOM 1299 O O . ALA A 1 175 ? -17.850 -10.202 27.735 1.00 93.50 175 ALA A O 1
ATOM 1300 N N . GLU A 1 176 ? -18.736 -11.710 29.124 1.00 93.31 176 GLU A N 1
ATOM 1301 C CA . GLU A 1 176 ? -18.347 -12.874 28.326 1.00 93.31 176 GLU A CA 1
ATOM 1302 C C . GLU A 1 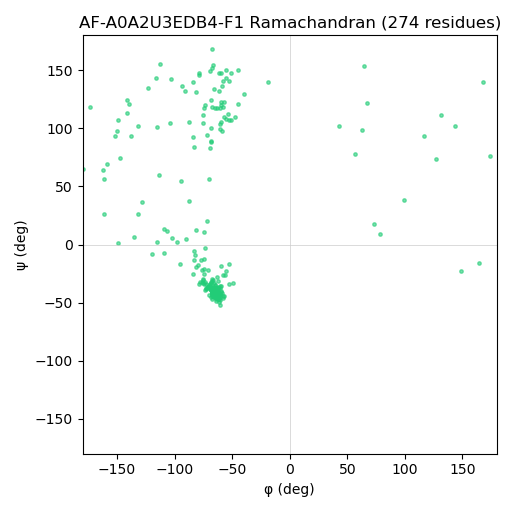176 ? -18.926 -12.841 26.906 1.00 93.31 176 GLU A C 1
ATOM 1304 O O . GLU A 1 176 ? -18.272 -13.270 25.958 1.00 93.31 176 GLU A O 1
ATOM 1309 N N . ALA A 1 177 ? -20.164 -12.372 26.725 1.00 92.94 177 ALA A N 1
ATOM 1310 C CA . ALA A 1 177 ? -20.775 -12.243 25.403 1.00 92.94 177 ALA A CA 1
ATOM 1311 C C . ALA A 1 177 ? -20.043 -11.197 24.551 1.00 92.94 177 ALA A C 1
ATOM 1313 O O . ALA A 1 177 ? -19.777 -11.444 23.372 1.00 92.94 177 ALA A O 1
ATOM 1314 N N . LYS A 1 178 ? -19.655 -10.067 25.157 1.00 92.88 178 LYS A N 1
ATOM 1315 C CA . LYS A 1 178 ? -18.808 -9.058 24.510 1.00 92.88 178 LYS A CA 1
ATOM 1316 C C . LYS A 1 178 ? -17.436 -9.634 24.174 1.00 92.88 178 LYS A C 1
ATOM 1318 O O . LYS A 1 178 ? -16.991 -9.492 23.042 1.00 92.88 178 LYS A O 1
ATOM 1323 N N . GLU A 1 179 ? -16.795 -10.355 25.087 1.00 93.50 179 GLU A N 1
ATOM 1324 C CA . GLU A 1 179 ? -15.505 -11.005 24.831 1.00 93.50 179 GLU A CA 1
ATOM 1325 C C . GLU A 1 179 ? -15.589 -12.058 23.722 1.00 93.50 179 GLU A C 1
ATOM 1327 O O . GLU A 1 179 ? -14.719 -12.122 22.855 1.00 93.50 179 GLU A O 1
ATOM 1332 N N . LYS A 1 180 ? -16.660 -12.857 23.685 1.00 93.88 180 LYS A N 1
ATOM 1333 C CA . LYS A 1 180 ? -16.917 -13.827 22.609 1.00 93.88 180 LYS A CA 1
ATOM 1334 C C . LYS A 1 180 ? -17.135 -13.120 21.275 1.00 93.88 180 LYS A C 1
ATOM 1336 O O . LYS A 1 180 ? -16.582 -13.570 20.272 1.00 93.88 180 LYS A O 1
ATOM 1341 N N . TYR A 1 181 ? -17.874 -12.010 21.255 1.00 94.50 181 TYR A N 1
ATOM 1342 C CA . TYR A 1 181 ? -18.035 -11.181 20.061 1.00 94.50 181 TYR A CA 1
ATOM 1343 C C . TYR A 1 181 ? -16.691 -10.624 19.587 1.00 94.50 181 TYR A C 1
ATOM 1345 O O . TYR A 1 181 ? -16.329 -10.827 18.432 1.00 94.50 181 TYR A O 1
ATOM 1353 N N . MET A 1 182 ? -15.905 -10.026 20.486 1.00 94.50 182 MET A N 1
ATOM 1354 C CA . MET A 1 182 ? -14.571 -9.509 20.171 1.00 94.50 182 MET A CA 1
ATOM 1355 C C . MET A 1 182 ? -13.644 -10.615 19.666 1.00 94.50 182 MET A C 1
ATOM 1357 O O . MET A 1 182 ? -12.940 -10.430 18.677 1.00 94.50 182 MET A O 1
ATOM 1361 N N . ARG A 1 183 ? -13.693 -11.805 20.273 1.00 95.19 183 ARG A N 1
ATOM 1362 C CA . ARG A 1 183 ? -12.921 -12.975 19.841 1.00 95.19 183 ARG A CA 1
ATOM 1363 C C . ARG A 1 183 ? -13.353 -13.478 18.463 1.00 95.19 183 ARG A C 1
ATOM 1365 O O . ARG A 1 183 ? -12.501 -13.846 17.659 1.00 95.19 183 ARG A O 1
ATOM 1372 N N . LEU A 1 184 ? -14.652 -13.507 18.168 1.00 95.44 184 LEU A N 1
ATOM 1373 C CA . LEU A 1 184 ? -15.172 -13.898 16.853 1.00 95.44 184 LEU A CA 1
ATOM 1374 C C . LEU A 1 184 ? -14.878 -12.845 15.782 1.00 95.44 184 LEU A C 1
ATOM 1376 O O . LEU A 1 184 ? -14.584 -13.214 14.645 1.00 95.44 184 LEU A O 1
ATOM 1380 N N . HIS A 1 185 ? -14.923 -11.565 16.142 1.00 94.75 185 HIS A N 1
ATOM 1381 C CA . HIS A 1 185 ? -14.587 -10.453 15.262 1.00 94.75 185 HIS A CA 1
ATOM 1382 C C . HIS A 1 185 ? -13.093 -10.470 14.926 1.00 94.75 185 HIS A C 1
ATOM 1384 O O . HIS A 1 185 ? -12.730 -10.465 13.753 1.00 94.75 185 HIS A O 1
ATOM 1390 N N . ALA A 1 186 ? -12.229 -10.637 15.932 1.00 92.00 186 ALA A N 1
ATOM 1391 C CA . ALA A 1 186 ? -10.792 -10.827 15.740 1.00 92.00 186 ALA A CA 1
ATOM 1392 C C . ALA A 1 186 ? -10.475 -12.081 14.906 1.00 92.00 186 ALA A C 1
ATOM 1394 O O . ALA A 1 186 ? -9.569 -12.070 14.078 1.00 92.00 186 ALA A O 1
ATOM 1395 N N . ALA A 1 187 ? -11.253 -13.157 15.068 1.00 92.81 187 ALA A N 1
ATOM 1396 C CA . ALA A 1 187 ? -11.145 -14.354 14.235 1.00 92.81 187 ALA A CA 1
ATOM 1397 C C . ALA A 1 187 ? -11.700 -14.175 12.806 1.00 92.81 187 ALA A C 1
ATOM 1399 O O . ALA A 1 187 ? -11.639 -15.118 12.015 1.00 92.81 187 ALA A O 1
ATOM 1400 N N . GLY A 1 188 ? -12.276 -13.016 12.469 1.00 94.12 188 GLY A N 1
ATOM 1401 C CA . GLY A 1 188 ? -12.841 -12.737 11.149 1.00 94.12 188 GLY A CA 1
ATOM 1402 C C . GLY A 1 188 ? -14.168 -13.446 10.858 1.00 94.12 188 GLY A C 1
ATOM 1403 O O . GLY A 1 188 ? -14.532 -13.615 9.696 1.00 94.12 188 GLY A O 1
ATOM 1404 N N . LYS A 1 189 ? -14.865 -13.936 11.892 1.00 94.00 189 LYS A N 1
ATOM 1405 C CA . LYS A 1 189 ? -16.079 -14.762 11.759 1.00 94.00 189 LYS A CA 1
ATOM 1406 C C . LYS A 1 189 ? -17.379 -13.966 11.848 1.00 94.00 189 LYS A C 1
ATOM 1408 O O . LYS A 1 189 ? -18.416 -14.496 11.447 1.00 94.00 189 LYS A O 1
ATOM 1413 N N . THR A 1 190 ? -17.338 -12.737 12.354 1.00 95.31 190 THR A N 1
ATOM 1414 C CA . THR A 1 190 ? -18.469 -11.801 12.285 1.00 95.31 190 THR A CA 1
ATOM 1415 C C . THR A 1 190 ? -18.710 -11.381 10.838 1.00 95.31 190 THR A C 1
ATOM 1417 O O . THR A 1 190 ? -17.789 -11.385 10.019 1.00 95.31 190 THR A O 1
ATOM 1420 N N . ASP A 1 191 ? -19.949 -11.040 10.496 1.00 93.38 191 ASP A N 1
ATOM 1421 C CA . ASP A 1 191 ? -20.294 -10.706 9.110 1.00 93.38 191 ASP A CA 1
ATOM 1422 C C . ASP A 1 191 ? -19.633 -9.399 8.646 1.00 93.38 191 ASP A C 1
ATOM 1424 O O . ASP A 1 191 ? -19.226 -9.297 7.490 1.00 93.38 191 ASP A O 1
ATOM 1428 N N . GLU A 1 192 ? -19.392 -8.467 9.572 1.00 91.81 192 GLU A N 1
ATOM 1429 C CA . GLU A 1 192 ? -18.571 -7.268 9.355 1.00 91.81 192 GLU A CA 1
ATOM 1430 C C . GLU A 1 192 ? -17.130 -7.629 8.967 1.00 91.81 192 GLU A C 1
ATOM 1432 O O . GLU A 1 192 ? -16.640 -7.218 7.915 1.00 91.81 192 GLU A O 1
ATOM 1437 N N . ALA A 1 193 ? -16.463 -8.479 9.754 1.00 95.06 193 ALA A N 1
ATOM 1438 C CA . ALA A 1 193 ? -15.078 -8.848 9.484 1.00 95.06 193 ALA A CA 1
ATOM 1439 C C . ALA A 1 193 ? -14.946 -9.700 8.209 1.00 95.06 193 ALA A C 1
ATOM 1441 O O . ALA A 1 193 ? -13.973 -9.568 7.465 1.00 95.06 193 ALA A O 1
ATOM 1442 N N . LYS A 1 194 ? -15.944 -10.536 7.890 1.00 94.62 194 LYS A N 1
ATOM 1443 C CA . LYS A 1 194 ? -16.006 -11.234 6.596 1.00 94.62 194 LYS A CA 1
ATOM 1444 C C . LYS A 1 194 ? -16.142 -10.256 5.431 1.00 94.62 194 LYS A C 1
ATOM 1446 O O . LYS A 1 194 ? -15.493 -10.470 4.406 1.00 94.62 194 LYS A O 1
ATOM 1451 N N . ALA A 1 195 ? -16.959 -9.210 5.569 1.00 96.81 195 ALA A N 1
ATOM 1452 C CA . ALA A 1 195 ? -17.116 -8.183 4.545 1.00 96.81 195 ALA A CA 1
ATOM 1453 C C . ALA A 1 195 ? -15.803 -7.421 4.317 1.00 96.81 195 ALA A C 1
ATOM 1455 O O . ALA A 1 195 ? -15.393 -7.241 3.170 1.00 96.81 195 ALA A O 1
ATOM 1456 N N . ASP A 1 196 ? -15.088 -7.066 5.383 1.00 94.75 196 ASP A N 1
ATOM 1457 C CA . ASP A 1 196 ? -13.785 -6.406 5.267 1.00 94.75 196 ASP A CA 1
ATOM 1458 C C . ASP A 1 196 ? -12.718 -7.324 4.668 1.00 94.75 196 ASP A C 1
ATOM 1460 O O . ASP A 1 196 ? -11.975 -6.918 3.772 1.00 94.75 196 ASP A O 1
ATOM 1464 N N . LEU A 1 197 ? -12.692 -8.606 5.041 1.00 95.06 197 LEU A N 1
ATOM 1465 C CA . LEU A 1 197 ? -11.829 -9.584 4.380 1.00 95.06 197 LEU A CA 1
ATOM 1466 C C . LEU A 1 197 ? -12.182 -9.765 2.898 1.00 95.06 197 LEU A C 1
ATOM 1468 O O . LEU A 1 197 ? -11.272 -9.914 2.081 1.00 95.06 197 LEU A O 1
ATOM 1472 N N . ALA A 1 198 ? -13.465 -9.741 2.528 1.00 95.62 198 ALA A N 1
ATOM 1473 C CA . ALA A 1 198 ? -13.901 -9.809 1.135 1.00 95.62 198 ALA A CA 1
ATOM 1474 C C . ALA A 1 198 ? -13.450 -8.570 0.344 1.00 95.62 198 ALA A C 1
ATOM 1476 O O . ALA A 1 198 ? -12.874 -8.718 -0.734 1.00 95.62 198 ALA A O 1
ATOM 1477 N N . ARG A 1 199 ? -13.598 -7.364 0.908 1.00 96.44 199 ARG A N 1
ATOM 1478 C CA . ARG A 1 199 ? -13.067 -6.118 0.323 1.00 96.44 199 ARG A CA 1
ATOM 1479 C C . ARG A 1 199 ? -11.553 -6.200 0.123 1.00 96.44 199 ARG A C 1
ATOM 1481 O O . ARG A 1 199 ? -11.049 -5.906 -0.960 1.00 96.44 199 ARG A O 1
ATOM 1488 N N . LEU A 1 200 ? -10.817 -6.676 1.129 1.00 95.69 200 LEU A N 1
ATOM 1489 C CA . LEU A 1 200 ? -9.367 -6.852 1.033 1.00 95.69 200 LEU A CA 1
ATOM 1490 C C . LEU A 1 200 ? -8.964 -7.913 -0.001 1.00 95.69 200 LEU A C 1
ATOM 1492 O O . LEU A 1 200 ? -7.932 -7.756 -0.651 1.00 95.69 200 LEU A O 1
ATOM 1496 N N . LYS A 1 201 ? -9.741 -8.989 -0.178 1.00 96.75 201 LYS A N 1
ATOM 1497 C CA . LYS A 1 201 ? -9.508 -9.980 -1.245 1.00 96.75 201 LYS A CA 1
ATOM 1498 C C . LYS A 1 201 ? -9.662 -9.354 -2.627 1.00 96.75 201 LYS A C 1
ATOM 1500 O O . LYS A 1 201 ? -8.751 -9.507 -3.432 1.00 96.75 201 LYS A O 1
ATOM 1505 N N . VAL A 1 202 ? -10.714 -8.565 -2.855 1.00 97.31 202 VAL A N 1
ATOM 1506 C CA . VAL A 1 202 ? -10.908 -7.834 -4.120 1.00 97.31 202 VAL A CA 1
ATOM 1507 C C . VAL A 1 202 ? -9.719 -6.915 -4.411 1.00 97.31 202 VAL A C 1
ATOM 1509 O O . VAL A 1 202 ? -9.190 -6.928 -5.518 1.00 97.31 202 VAL A O 1
ATOM 1512 N N . ILE A 1 203 ? -9.219 -6.178 -3.413 1.00 97.75 203 ILE A N 1
ATOM 1513 C CA . ILE A 1 203 ? -8.032 -5.321 -3.584 1.00 97.75 203 ILE A CA 1
ATOM 1514 C C . ILE A 1 203 ? -6.783 -6.155 -3.904 1.00 97.75 203 ILE A C 1
ATOM 1516 O O . ILE A 1 203 ? -5.993 -5.777 -4.769 1.00 97.75 203 ILE A O 1
ATOM 1520 N N . ARG A 1 204 ? -6.578 -7.293 -3.228 1.00 97.19 204 ARG A N 1
ATOM 1521 C CA . ARG A 1 204 ? -5.444 -8.190 -3.513 1.00 97.19 204 ARG A CA 1
ATOM 1522 C C . ARG A 1 204 ? -5.522 -8.765 -4.926 1.00 97.19 204 ARG A C 1
ATOM 1524 O O . ARG A 1 204 ? -4.503 -8.785 -5.607 1.00 97.19 204 ARG A O 1
ATOM 1531 N N . GLU A 1 205 ? -6.702 -9.178 -5.375 1.00 97.00 205 GLU A N 1
ATOM 1532 C CA . GLU A 1 205 ? -6.935 -9.676 -6.734 1.00 97.00 205 GLU A CA 1
ATOM 1533 C C . GLU A 1 205 ? -6.702 -8.585 -7.780 1.00 97.00 205 GLU A C 1
ATOM 1535 O O . GLU A 1 205 ? -6.010 -8.829 -8.765 1.00 97.00 205 GLU A O 1
ATOM 1540 N N . GLN A 1 206 ? -7.186 -7.362 -7.544 1.00 97.19 206 GLN A N 1
ATOM 1541 C CA . GLN A 1 206 ? -6.931 -6.216 -8.420 1.00 97.19 206 GLN A CA 1
ATOM 1542 C C . GLN A 1 206 ? -5.437 -5.894 -8.511 1.00 97.19 206 GLN A C 1
ATOM 1544 O O . GLN A 1 206 ? -4.908 -5.764 -9.614 1.00 97.19 206 GLN A O 1
ATOM 1549 N N . ARG A 1 207 ? -4.728 -5.846 -7.376 1.00 97.44 207 ARG A N 1
ATOM 1550 C CA . ARG A 1 207 ? -3.273 -5.626 -7.346 1.00 97.44 207 ARG A CA 1
ATOM 1551 C C . ARG A 1 207 ? -2.507 -6.759 -8.025 1.00 97.44 207 ARG A C 1
ATOM 1553 O O . ARG A 1 207 ? -1.554 -6.491 -8.749 1.00 97.44 207 ARG A O 1
ATOM 1560 N N . ALA A 1 208 ? -2.914 -8.012 -7.829 1.00 97.00 208 ALA A N 1
ATOM 1561 C CA . ALA A 1 208 ? -2.295 -9.160 -8.486 1.00 97.00 208 ALA A CA 1
ATOM 1562 C C . ALA A 1 208 ? -2.546 -9.148 -10.002 1.00 97.00 208 ALA A C 1
ATOM 1564 O O . ALA A 1 208 ? -1.618 -9.374 -10.777 1.00 97.00 208 ALA A O 1
ATOM 1565 N N . ALA A 1 209 ? -3.764 -8.823 -10.442 1.00 96.56 209 ALA A N 1
ATOM 1566 C CA . ALA A 1 209 ? -4.108 -8.687 -11.853 1.00 96.56 209 ALA A CA 1
ATOM 1567 C C . ALA A 1 209 ? -3.357 -7.522 -12.511 1.00 96.56 209 ALA A C 1
ATOM 1569 O O . ALA A 1 209 ? -2.863 -7.659 -13.630 1.00 96.56 209 ALA A O 1
ATOM 1570 N N . GLU A 1 210 ? -3.217 -6.389 -11.825 1.00 94.69 210 GLU A N 1
ATOM 1571 C CA . GLU A 1 210 ? -2.427 -5.256 -12.303 1.00 94.69 210 GLU A CA 1
ATOM 1572 C C . GLU A 1 210 ? -0.929 -5.585 -12.347 1.00 94.69 210 GLU A C 1
ATOM 1574 O O . GLU A 1 210 ? -0.270 -5.295 -13.346 1.00 94.69 210 GLU A O 1
ATOM 1579 N N . ALA A 1 211 ? -0.389 -6.264 -11.330 1.00 96.94 211 ALA A N 1
ATOM 1580 C CA . ALA A 1 211 ? 0.993 -6.738 -11.327 1.00 96.94 211 ALA A CA 1
ATOM 1581 C C . ALA A 1 211 ? 1.249 -7.730 -12.470 1.00 96.94 211 ALA A C 1
ATOM 1583 O O . ALA A 1 211 ? 2.249 -7.600 -13.174 1.00 96.94 211 ALA A O 1
ATOM 1584 N N . ALA A 1 212 ? 0.325 -8.660 -12.724 1.00 95.88 212 ALA A N 1
ATOM 1585 C CA . ALA A 1 212 ? 0.399 -9.578 -13.855 1.00 95.88 212 ALA A CA 1
ATOM 1586 C C . ALA A 1 212 ? 0.337 -8.825 -15.194 1.00 95.88 212 ALA A C 1
ATOM 1588 O O . ALA A 1 212 ? 1.170 -9.056 -16.069 1.00 95.88 212 ALA A O 1
ATOM 1589 N N . ARG A 1 213 ? -0.573 -7.851 -15.348 1.00 95.00 213 ARG A N 1
ATOM 1590 C CA . ARG A 1 213 ? -0.628 -6.976 -16.535 1.00 95.00 213 ARG A CA 1
ATOM 1591 C C . ARG A 1 213 ? 0.669 -6.187 -16.716 1.00 95.00 213 ARG A C 1
ATOM 1593 O O . ARG A 1 213 ? 1.155 -6.071 -17.839 1.00 95.00 213 ARG A O 1
ATOM 1600 N N . ARG A 1 214 ? 1.271 -5.691 -15.631 1.00 94.06 214 ARG A N 1
ATOM 1601 C CA . ARG A 1 214 ? 2.560 -4.988 -15.650 1.00 94.06 214 ARG A CA 1
ATOM 1602 C C . ARG A 1 214 ? 3.710 -5.919 -16.022 1.00 94.06 214 ARG A C 1
ATOM 1604 O O . ARG A 1 214 ? 4.557 -5.511 -16.807 1.00 94.06 214 ARG A O 1
ATOM 1611 N N . GLN A 1 215 ? 3.728 -7.157 -15.531 1.00 95.56 215 GLN A N 1
ATOM 1612 C CA . GLN A 1 215 ? 4.722 -8.169 -15.905 1.00 95.56 215 GLN A CA 1
ATOM 1613 C C . GLN A 1 215 ? 4.587 -8.580 -17.373 1.00 95.56 215 GLN A C 1
ATOM 1615 O O . GLN A 1 215 ? 5.590 -8.634 -18.080 1.00 95.56 215 GLN A O 1
ATOM 1620 N N . VAL A 1 216 ? 3.363 -8.799 -17.866 1.00 96.50 216 VAL A N 1
ATOM 1621 C CA . VAL A 1 216 ? 3.104 -9.081 -19.286 1.00 96.50 216 VAL A CA 1
ATOM 1622 C C . VAL A 1 216 ? 3.536 -7.900 -20.147 1.00 96.50 216 VAL A C 1
ATOM 1624 O O . VAL A 1 216 ? 4.263 -8.092 -21.117 1.00 96.50 216 VAL A O 1
ATOM 1627 N N . ARG A 1 217 ? 3.175 -6.668 -19.770 1.00 94.50 217 ARG A N 1
ATOM 1628 C CA . ARG A 1 217 ? 3.610 -5.454 -20.473 1.00 94.50 217 ARG A CA 1
ATOM 1629 C C . ARG A 1 217 ? 5.129 -5.296 -20.453 1.00 94.50 217 ARG A C 1
ATOM 1631 O O . ARG A 1 217 ? 5.704 -4.969 -21.483 1.00 94.50 217 ARG A O 1
ATOM 1638 N N . ALA A 1 218 ? 5.782 -5.545 -19.319 1.00 95.62 218 ALA A N 1
ATOM 1639 C CA . ALA A 1 218 ? 7.235 -5.493 -19.203 1.00 95.62 218 ALA A CA 1
ATOM 1640 C C . ALA A 1 218 ? 7.902 -6.562 -20.078 1.00 95.62 218 ALA A C 1
ATOM 1642 O O . ALA A 1 218 ? 8.857 -6.254 -20.780 1.00 95.62 218 ALA A O 1
ATOM 1643 N N . ARG A 1 219 ? 7.361 -7.785 -20.107 1.00 95.00 219 ARG A N 1
ATOM 1644 C CA . ARG A 1 219 ? 7.853 -8.881 -20.952 1.00 95.00 219 ARG A CA 1
ATOM 1645 C C . ARG A 1 219 ? 7.641 -8.611 -22.442 1.00 95.00 219 ARG A C 1
ATOM 1647 O O . ARG A 1 219 ? 8.526 -8.889 -23.242 1.00 95.00 219 ARG A O 1
ATOM 1654 N N . LEU A 1 220 ? 6.496 -8.050 -22.822 1.00 94.94 220 LEU A N 1
ATOM 1655 C CA . LEU A 1 220 ? 6.254 -7.613 -24.197 1.00 94.94 220 LEU A CA 1
ATOM 1656 C C . LEU A 1 220 ? 7.199 -6.475 -24.578 1.00 94.94 220 LEU A C 1
ATOM 1658 O O . LEU A 1 220 ? 7.777 -6.506 -25.655 1.00 94.94 220 LEU A O 1
ATOM 1662 N N . TYR A 1 221 ? 7.414 -5.505 -23.689 1.00 93.00 221 TYR A N 1
ATOM 1663 C CA . TYR A 1 221 ? 8.357 -4.414 -23.922 1.00 93.00 221 TYR A CA 1
ATOM 1664 C C . TYR A 1 221 ? 9.793 -4.923 -24.092 1.00 93.00 221 TYR A C 1
ATOM 1666 O O . TYR A 1 221 ? 10.481 -4.500 -25.018 1.00 93.00 221 TYR A O 1
ATOM 1674 N N . THR A 1 222 ? 10.245 -5.864 -23.256 1.00 92.19 222 THR A N 1
ATOM 1675 C CA . THR A 1 222 ? 11.575 -6.465 -23.417 1.00 92.19 222 THR A CA 1
ATOM 1676 C C . THR A 1 222 ? 11.668 -7.271 -24.706 1.00 92.19 222 THR A C 1
ATOM 1678 O O . THR A 1 222 ? 12.659 -7.130 -25.411 1.00 92.19 222 THR A O 1
ATOM 1681 N N . GLN A 1 223 ? 10.638 -8.039 -25.070 1.00 92.44 223 GLN A N 1
ATOM 1682 C CA . GLN A 1 223 ? 10.604 -8.792 -26.326 1.00 92.44 223 GLN A CA 1
ATOM 1683 C C . GLN A 1 223 ? 10.598 -7.882 -27.561 1.00 92.44 223 GLN A C 1
ATOM 1685 O O . GLN A 1 223 ? 11.269 -8.174 -28.547 1.00 92.44 223 GLN A O 1
ATOM 1690 N N . VAL A 1 224 ? 9.861 -6.769 -27.525 1.00 92.50 224 VAL A N 1
ATOM 1691 C CA . VAL A 1 224 ? 9.883 -5.771 -28.601 1.00 92.50 224 VAL A CA 1
ATOM 1692 C C . VAL A 1 224 ? 11.264 -5.135 -28.682 1.00 92.50 224 VAL A C 1
ATOM 1694 O O . VAL A 1 224 ? 11.817 -5.069 -29.772 1.00 92.50 224 VAL A O 1
ATOM 1697 N N . ARG A 1 225 ? 11.863 -4.750 -27.548 1.00 90.12 225 ARG A N 1
ATOM 1698 C CA . ARG A 1 225 ? 13.210 -4.164 -27.500 1.00 90.12 225 ARG A CA 1
ATOM 1699 C C . ARG A 1 225 ? 14.285 -5.110 -28.037 1.00 90.12 225 ARG A C 1
ATOM 1701 O O . ARG A 1 225 ? 15.171 -4.668 -28.760 1.00 90.12 225 ARG A O 1
ATOM 1708 N N . THR A 1 226 ? 14.238 -6.395 -27.689 1.00 86.75 226 THR A N 1
ATOM 1709 C CA . THR A 1 226 ? 15.201 -7.372 -28.218 1.00 86.75 226 THR A CA 1
ATOM 1710 C C . THR A 1 226 ? 14.971 -7.628 -29.700 1.00 86.75 226 THR A C 1
ATOM 1712 O O . THR A 1 226 ? 15.938 -7.729 -30.447 1.00 86.75 226 THR A O 1
ATOM 1715 N N . ARG A 1 227 ? 13.712 -7.672 -30.154 1.00 90.44 227 ARG A N 1
ATOM 1716 C CA . ARG A 1 227 ? 13.384 -7.848 -31.572 1.00 90.44 227 ARG A CA 1
ATOM 1717 C C . ARG A 1 227 ? 13.814 -6.649 -32.415 1.00 90.44 227 ARG A C 1
ATOM 1719 O O . ARG A 1 227 ? 14.395 -6.852 -33.472 1.00 90.44 227 ARG A O 1
ATOM 1726 N N . THR A 1 228 ? 13.577 -5.419 -31.961 1.00 86.56 228 THR A N 1
ATOM 1727 C CA . THR A 1 228 ? 14.021 -4.213 -32.678 1.00 86.56 228 THR A CA 1
ATOM 1728 C C . THR A 1 228 ? 15.540 -4.066 -32.659 1.00 86.56 228 THR A C 1
ATOM 1730 O O . THR A 1 228 ? 16.115 -3.706 -33.681 1.00 86.56 228 THR A O 1
ATOM 1733 N N . GLY A 1 229 ? 16.202 -4.406 -31.547 1.00 87.00 229 GLY A N 1
ATOM 1734 C CA . GLY A 1 229 ? 17.665 -4.460 -31.476 1.00 87.00 229 GLY A CA 1
ATOM 1735 C C . GLY A 1 229 ? 18.270 -5.520 -32.402 1.00 87.00 229 GLY A C 1
ATOM 1736 O O . GLY A 1 229 ? 19.252 -5.244 -33.080 1.00 87.00 229 GLY A O 1
ATOM 1737 N N . GLY A 1 230 ? 17.652 -6.703 -32.488 1.00 85.50 230 GLY A N 1
ATOM 1738 C CA . GLY A 1 230 ? 18.046 -7.753 -33.433 1.00 85.50 230 GLY A CA 1
ATOM 1739 C C . GLY A 1 230 ? 17.927 -7.294 -34.885 1.00 85.50 230 GLY A C 1
ATOM 1740 O O . GLY A 1 230 ? 18.896 -7.386 -35.625 1.00 85.50 230 GLY A O 1
ATOM 1741 N N . ILE A 1 231 ? 16.793 -6.687 -35.254 1.00 82.44 231 ILE A N 1
ATOM 1742 C CA . ILE A 1 231 ? 16.584 -6.133 -36.601 1.00 82.44 231 ILE A CA 1
ATOM 1743 C C . ILE A 1 231 ? 17.636 -5.063 -36.933 1.00 82.44 231 ILE A C 1
ATOM 1745 O O . ILE A 1 231 ? 18.164 -5.056 -38.039 1.00 82.44 231 ILE A O 1
ATOM 1749 N N . ALA A 1 232 ? 17.972 -4.176 -35.992 1.00 84.12 232 ALA A N 1
ATOM 1750 C CA . ALA A 1 232 ? 19.000 -3.157 -36.211 1.00 84.12 232 ALA A CA 1
ATOM 1751 C C . ALA A 1 232 ? 20.397 -3.769 -36.425 1.00 84.12 232 ALA A C 1
ATOM 1753 O O . ALA A 1 232 ? 21.128 -3.328 -37.310 1.00 84.12 232 ALA A O 1
ATOM 1754 N N . ASN A 1 233 ? 20.748 -4.807 -35.661 1.00 84.75 233 ASN A N 1
ATOM 1755 C CA . ASN A 1 233 ? 22.014 -5.523 -35.826 1.00 84.75 233 ASN A CA 1
ATOM 1756 C C . ASN A 1 233 ? 22.072 -6.288 -37.156 1.00 84.75 233 ASN A C 1
ATOM 1758 O O . ASN A 1 233 ? 23.099 -6.255 -37.829 1.00 84.75 233 ASN A O 1
ATOM 1762 N N . ASP A 1 234 ? 20.977 -6.940 -37.555 1.00 84.06 234 ASP A N 1
ATOM 1763 C CA . ASP A 1 234 ? 20.892 -7.671 -38.822 1.00 84.06 234 ASP A CA 1
ATOM 1764 C C . ASP A 1 234 ? 21.001 -6.722 -40.024 1.00 84.06 234 ASP A C 1
ATOM 1766 O O . ASP A 1 234 ? 21.720 -7.020 -40.977 1.00 84.06 234 ASP A O 1
ATOM 1770 N N . LEU A 1 235 ? 20.354 -5.552 -39.959 1.00 84.62 235 LEU A N 1
ATOM 1771 C CA . LEU A 1 235 ? 20.481 -4.502 -40.974 1.00 84.62 235 LEU A CA 1
ATOM 1772 C C . LEU A 1 235 ? 21.906 -3.936 -41.035 1.00 84.62 235 LEU A C 1
ATOM 1774 O O . LEU A 1 235 ? 22.436 -3.745 -42.126 1.00 84.62 235 LEU A O 1
ATOM 1778 N N . GLY A 1 236 ? 22.556 -3.723 -39.886 1.00 85.00 236 GLY A N 1
ATOM 1779 C CA . GLY A 1 236 ? 23.965 -3.321 -39.839 1.00 85.00 236 GLY A CA 1
ATOM 1780 C C . GLY A 1 236 ? 24.891 -4.366 -40.468 1.00 85.00 236 GLY A C 1
ATOM 1781 O O . GLY A 1 236 ? 25.748 -4.032 -41.280 1.00 85.00 236 GLY A O 1
ATOM 1782 N N . ALA A 1 237 ? 24.671 -5.649 -40.174 1.00 87.62 237 ALA A N 1
ATOM 1783 C CA . ALA A 1 237 ? 25.453 -6.741 -40.750 1.00 87.62 237 ALA A CA 1
ATOM 1784 C C . ALA A 1 237 ? 25.217 -6.920 -42.261 1.00 87.62 237 ALA A C 1
ATOM 1786 O O . ALA A 1 237 ? 26.126 -7.349 -42.972 1.00 87.62 237 ALA A O 1
ATOM 1787 N N . GLN A 1 238 ? 24.014 -6.627 -42.763 1.00 82.69 238 GLN A N 1
ATOM 1788 C CA . GLN A 1 238 ? 23.732 -6.600 -44.202 1.00 82.69 238 GLN A CA 1
ATOM 1789 C C . GLN A 1 238 ? 24.448 -5.431 -44.882 1.00 82.69 238 GLN A C 1
ATOM 1791 O O . GLN A 1 238 ? 25.133 -5.659 -45.874 1.00 82.69 238 GLN A O 1
ATOM 1796 N N . ALA A 1 239 ? 24.400 -4.234 -44.294 1.00 86.06 239 ALA A N 1
ATOM 1797 C CA . ALA A 1 239 ? 25.112 -3.068 -44.810 1.00 86.06 239 ALA A CA 1
ATOM 1798 C C . ALA A 1 239 ? 26.636 -3.289 -44.864 1.00 86.06 239 ALA A C 1
ATOM 1800 O O . ALA A 1 239 ? 27.264 -3.003 -45.877 1.00 86.06 239 ALA A O 1
ATOM 1801 N N . GLU A 1 240 ? 27.239 -3.885 -43.828 1.00 87.44 240 GLU A N 1
ATOM 1802 C CA . GLU A 1 240 ? 28.673 -4.217 -43.843 1.00 87.44 240 GLU A CA 1
ATOM 1803 C C . GLU A 1 240 ? 29.037 -5.282 -44.889 1.00 87.44 240 GLU A C 1
ATOM 1805 O O . GLU A 1 240 ? 30.149 -5.280 -45.421 1.00 87.44 240 GLU A O 1
ATOM 1810 N N . LYS A 1 241 ? 28.137 -6.235 -45.163 1.00 89.12 241 LYS A N 1
ATOM 1811 C CA . LYS A 1 241 ? 28.346 -7.240 -46.216 1.00 89.12 241 LYS A CA 1
ATOM 1812 C C . LYS A 1 241 ? 28.265 -6.610 -47.598 1.00 89.12 241 LYS A C 1
ATOM 1814 O O . LYS A 1 241 ? 29.122 -6.899 -48.425 1.00 89.12 241 LYS A O 1
ATOM 1819 N N . GLU A 1 242 ? 27.289 -5.740 -47.825 1.00 88.12 242 GLU A N 1
ATOM 1820 C CA . GLU A 1 242 ? 27.147 -5.003 -49.080 1.00 88.12 242 GLU A CA 1
ATOM 1821 C C . GLU A 1 242 ? 28.354 -4.089 -49.318 1.00 88.12 242 GLU A C 1
ATOM 1823 O O . GLU A 1 242 ? 28.932 -4.126 -50.401 1.00 88.12 242 GLU A O 1
ATOM 1828 N N . GLU A 1 243 ? 28.838 -3.382 -48.292 1.00 87.56 243 GLU A N 1
ATOM 1829 C CA . GLU A 1 243 ? 30.045 -2.556 -48.402 1.00 87.56 243 GLU A CA 1
ATOM 1830 C C . GLU A 1 243 ? 31.289 -3.403 -48.720 1.00 87.56 243 GLU A C 1
ATOM 1832 O O . GLU A 1 243 ? 32.094 -3.043 -49.580 1.00 87.56 243 GLU A O 1
ATOM 1837 N N . LYS A 1 244 ? 31.445 -4.572 -48.083 1.00 88.62 244 LYS A N 1
ATOM 1838 C CA . LYS A 1 244 ? 32.545 -5.501 -48.397 1.00 88.62 244 LYS A CA 1
ATOM 1839 C C . LYS A 1 244 ? 32.446 -6.040 -49.820 1.00 88.62 244 LYS A C 1
ATOM 1841 O O . LYS A 1 244 ? 33.459 -6.081 -50.513 1.00 88.62 244 LYS A O 1
ATOM 1846 N N . GLU A 1 245 ? 31.255 -6.409 -50.283 1.00 91.88 245 GLU A N 1
ATOM 1847 C CA . GLU A 1 245 ? 31.047 -6.847 -51.665 1.00 91.88 245 GLU A CA 1
ATOM 1848 C C . GLU A 1 245 ? 31.319 -5.726 -52.674 1.00 91.88 245 GLU A C 1
ATOM 1850 O O . GLU A 1 245 ? 31.869 -5.986 -53.743 1.00 91.88 245 GLU A O 1
ATOM 1855 N N . GLU A 1 246 ? 30.970 -4.480 -52.361 1.00 90.44 246 GLU A N 1
ATOM 1856 C CA . GLU A 1 246 ? 31.296 -3.319 -53.190 1.00 90.44 246 GLU A CA 1
ATOM 1857 C C . GLU A 1 246 ? 32.802 -3.049 -53.225 1.00 90.44 246 GLU A C 1
ATOM 1859 O O . GLU A 1 246 ? 33.362 -2.831 -54.301 1.00 90.4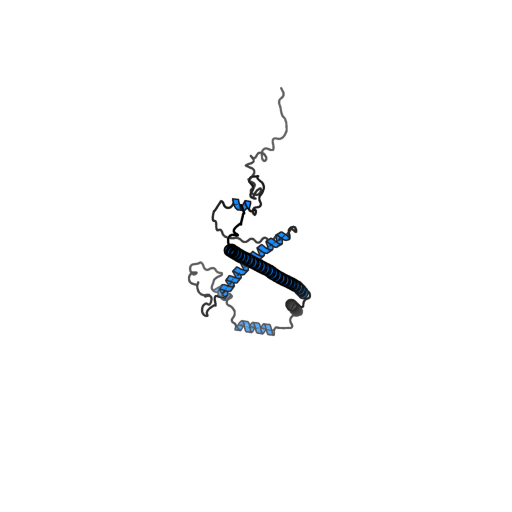4 246 GLU A O 1
ATOM 1864 N N . GLN A 1 247 ? 33.488 -3.148 -52.085 1.00 87.81 247 GLN A N 1
ATOM 1865 C CA . GLN A 1 247 ? 34.945 -3.037 -52.011 1.00 87.81 247 GLN A CA 1
ATOM 1866 C C . GLN A 1 247 ? 35.639 -4.167 -52.783 1.00 87.81 247 GLN A C 1
ATOM 1868 O O . GLN A 1 247 ? 36.618 -3.926 -53.492 1.00 87.81 247 GLN A O 1
ATOM 1873 N N . GLU A 1 248 ? 35.137 -5.399 -52.694 1.00 91.25 248 GLU A N 1
ATOM 1874 C CA . GLU A 1 248 ? 35.650 -6.535 -53.462 1.00 91.25 248 GLU A CA 1
ATOM 1875 C C . GLU A 1 248 ? 35.379 -6.382 -54.960 1.00 91.25 248 GLU A C 1
ATOM 1877 O O . GLU A 1 248 ? 36.277 -6.632 -55.767 1.00 91.25 248 GLU A O 1
ATOM 1882 N N . LYS A 1 249 ? 34.192 -5.901 -55.355 1.00 93.38 249 LYS A N 1
ATOM 1883 C CA . LYS A 1 249 ? 33.876 -5.561 -56.75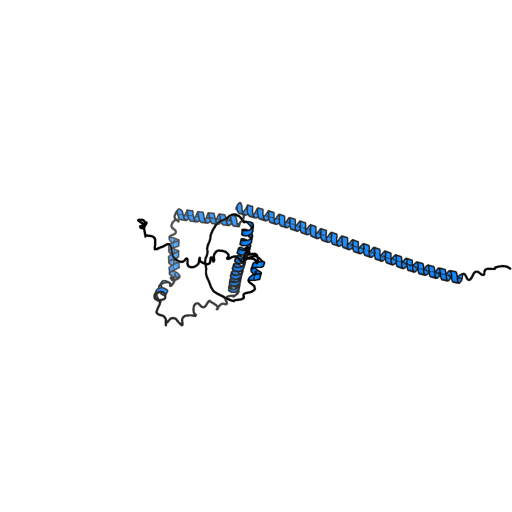1 1.00 93.38 249 LYS A CA 1
ATOM 1884 C C . LYS A 1 249 ? 34.792 -4.453 -57.270 1.00 93.38 249 LYS A C 1
ATOM 1886 O O . LYS A 1 249 ? 35.320 -4.588 -58.371 1.00 93.38 249 LYS A O 1
ATOM 1891 N N . ALA A 1 250 ? 35.050 -3.411 -56.479 1.00 93.38 250 ALA A N 1
ATOM 1892 C CA . ALA A 1 250 ? 35.972 -2.334 -56.833 1.00 93.38 250 ALA A CA 1
ATOM 1893 C C . ALA A 1 250 ? 37.416 -2.842 -56.980 1.00 93.38 250 ALA A C 1
ATOM 1895 O O . ALA A 1 250 ? 38.077 -2.541 -57.974 1.00 93.38 250 ALA A O 1
ATOM 1896 N N . ARG A 1 251 ? 37.890 -3.686 -56.053 1.00 93.62 251 ARG A N 1
ATOM 1897 C CA . ARG A 1 251 ? 39.211 -4.331 -56.147 1.00 93.62 251 ARG A CA 1
ATOM 1898 C C . ARG A 1 251 ? 39.314 -5.244 -57.363 1.00 93.62 251 ARG A C 1
ATOM 1900 O O . ARG A 1 251 ? 40.332 -5.234 -58.051 1.00 93.62 251 ARG A O 1
ATOM 1907 N N . LYS A 1 252 ? 38.267 -6.014 -57.661 1.00 93.81 252 LYS A N 1
ATOM 1908 C CA . LYS A 1 252 ? 38.221 -6.886 -58.838 1.00 93.81 252 LYS A CA 1
ATOM 1909 C C . LYS A 1 252 ? 38.246 -6.074 -60.134 1.00 93.81 252 LYS A C 1
ATOM 1911 O O . LYS A 1 252 ? 39.017 -6.411 -61.028 1.00 93.81 252 LYS A O 1
ATOM 1916 N N . ALA A 1 253 ? 37.488 -4.981 -60.206 1.00 93.69 253 ALA A N 1
ATOM 1917 C CA . ALA A 1 253 ? 37.513 -4.058 -61.338 1.00 93.69 253 ALA A CA 1
ATOM 1918 C C . ALA A 1 253 ? 38.887 -3.384 -61.505 1.00 93.69 253 ALA A C 1
ATOM 1920 O O . ALA A 1 253 ? 39.364 -3.217 -62.626 1.00 93.69 253 ALA A O 1
ATOM 1921 N N . GLU A 1 254 ? 39.571 -3.044 -60.408 1.00 91.69 254 GLU A N 1
ATOM 1922 C CA . GLU A 1 254 ? 40.935 -2.506 -60.457 1.00 91.69 254 GLU A CA 1
ATOM 1923 C C . GLU A 1 254 ? 41.937 -3.538 -61.001 1.00 91.69 254 GLU A C 1
ATOM 1925 O O . GLU A 1 254 ? 42.799 -3.200 -61.818 1.00 91.69 254 GLU A O 1
ATOM 1930 N N . ILE A 1 255 ? 41.821 -4.801 -60.579 1.00 90.38 255 ILE A N 1
ATOM 1931 C CA . ILE A 1 255 ? 42.657 -5.902 -61.077 1.00 90.38 255 ILE A CA 1
ATOM 1932 C C . ILE A 1 255 ? 42.403 -6.129 -62.569 1.00 90.38 255 ILE A C 1
ATOM 1934 O O . ILE A 1 255 ? 43.360 -6.180 -63.340 1.00 90.38 255 ILE A O 1
ATOM 1938 N N . GLU A 1 256 ? 41.142 -6.186 -62.996 1.00 91.88 256 GLU A N 1
ATOM 1939 C CA . GLU A 1 256 ? 40.774 -6.362 -64.403 1.00 91.88 256 GLU A CA 1
ATOM 1940 C C . GLU A 1 256 ? 41.259 -5.188 -65.267 1.00 91.88 256 GLU A C 1
ATOM 1942 O O . GLU A 1 256 ? 41.817 -5.397 -66.343 1.00 91.88 256 GLU A O 1
ATOM 1947 N N . ALA A 1 257 ? 41.164 -3.949 -64.775 1.00 90.38 257 ALA A N 1
ATOM 1948 C CA . ALA A 1 257 ? 41.708 -2.779 -65.463 1.00 90.38 257 ALA A CA 1
ATOM 1949 C C . ALA A 1 257 ? 43.245 -2.819 -65.571 1.00 90.38 257 ALA A C 1
ATOM 1951 O O . ALA A 1 257 ? 43.810 -2.421 -66.594 1.00 90.38 257 ALA A O 1
ATOM 1952 N N . LYS A 1 258 ? 43.947 -3.306 -64.538 1.00 87.31 258 LYS A N 1
ATOM 1953 C CA . LYS A 1 258 ? 45.406 -3.510 -64.579 1.00 87.31 258 LYS A CA 1
ATOM 1954 C C . LYS A 1 258 ? 45.793 -4.626 -65.549 1.00 87.31 258 LYS A C 1
ATOM 1956 O O . LYS A 1 258 ? 46.755 -4.455 -66.300 1.00 87.31 258 LYS A O 1
ATOM 1961 N N . GLU A 1 259 ? 45.053 -5.731 -65.579 1.00 88.25 259 GLU A N 1
ATOM 1962 C CA . GLU A 1 259 ? 45.257 -6.807 -66.554 1.00 88.25 259 GLU A CA 1
ATOM 1963 C C . GLU A 1 259 ? 44.959 -6.350 -67.981 1.00 88.25 259 GLU A C 1
ATOM 1965 O O . GLU A 1 259 ? 45.743 -6.648 -68.880 1.00 88.25 259 GLU A O 1
ATOM 1970 N N . ALA A 1 260 ? 43.903 -5.563 -68.198 1.00 86.38 260 ALA A N 1
ATOM 1971 C CA . ALA A 1 260 ? 43.584 -4.975 -69.494 1.00 86.38 260 ALA A CA 1
ATOM 1972 C C . ALA A 1 260 ? 44.708 -4.051 -69.983 1.00 86.38 260 ALA A C 1
ATOM 1974 O O . ALA A 1 260 ? 45.164 -4.203 -71.114 1.00 86.38 260 ALA A O 1
ATOM 1975 N N . LYS A 1 261 ? 45.244 -3.176 -69.118 1.00 85.00 261 LYS A N 1
ATOM 1976 C CA . LYS A 1 261 ? 46.413 -2.335 -69.440 1.00 85.00 261 LYS A CA 1
ATOM 1977 C C . LYS A 1 261 ? 47.662 -3.161 -69.734 1.00 85.00 261 LYS A C 1
ATOM 1979 O O . LYS A 1 261 ? 48.400 -2.856 -70.667 1.00 85.00 261 LYS A O 1
ATOM 1984 N N . LYS A 1 262 ? 47.906 -4.230 -68.970 1.00 83.75 262 LYS A N 1
ATOM 1985 C CA . LYS A 1 262 ? 49.028 -5.148 -69.216 1.00 83.75 262 LYS A CA 1
ATOM 1986 C C . LYS A 1 262 ? 48.854 -5.899 -70.539 1.00 83.75 262 LYS A C 1
ATOM 1988 O O . LYS A 1 262 ? 49.832 -6.106 -71.251 1.00 83.75 262 LYS A O 1
ATOM 1993 N N . ARG A 1 263 ? 47.621 -6.271 -70.893 1.00 79.88 263 ARG A N 1
ATOM 1994 C CA . ARG A 1 263 ? 47.270 -6.933 -72.155 1.00 79.88 263 ARG A CA 1
ATOM 1995 C C . ARG A 1 263 ? 47.365 -5.984 -73.348 1.00 79.88 263 ARG A C 1
ATOM 1997 O O . ARG A 1 263 ? 47.838 -6.401 -74.398 1.00 79.88 263 ARG A O 1
ATOM 2004 N N . GLU A 1 264 ? 46.983 -4.721 -73.187 1.00 78.69 264 GLU A N 1
ATOM 2005 C CA . GLU A 1 264 ? 47.173 -3.667 -74.189 1.00 78.69 264 GLU A CA 1
ATOM 2006 C C . GLU A 1 264 ? 48.664 -3.371 -74.407 1.00 78.69 264 GLU A C 1
ATOM 2008 O O . GLU A 1 264 ? 49.131 -3.362 -75.545 1.00 78.69 264 GLU A O 1
ATOM 2013 N N . ALA A 1 265 ? 4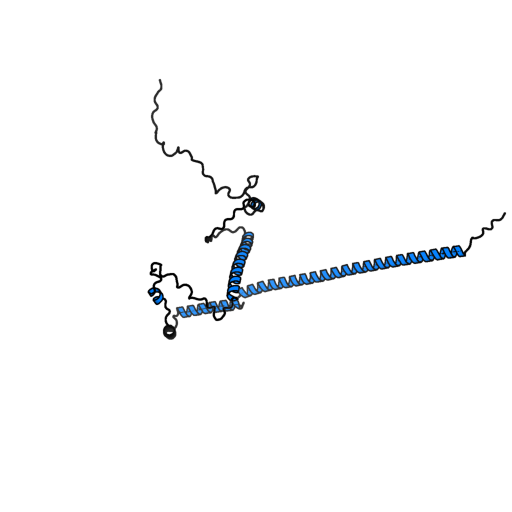9.441 -3.245 -73.326 1.00 76.81 265 ALA A N 1
ATOM 2014 C CA . ALA A 1 265 ? 50.892 -3.084 -73.399 1.00 76.81 265 ALA A CA 1
ATOM 2015 C C . ALA A 1 265 ? 51.583 -4.296 -74.053 1.00 76.81 265 ALA A C 1
ATOM 2017 O O . ALA A 1 265 ? 52.529 -4.126 -74.822 1.00 76.81 265 ALA A O 1
ATOM 2018 N N . ALA A 1 266 ? 51.088 -5.515 -73.806 1.00 72.06 266 ALA A N 1
ATOM 2019 C CA . ALA A 1 266 ? 51.576 -6.736 -74.448 1.00 72.06 266 ALA A CA 1
ATOM 2020 C C . ALA A 1 266 ? 51.131 -6.882 -75.918 1.00 72.06 266 ALA A C 1
ATOM 2022 O O . ALA A 1 266 ? 51.776 -7.609 -76.671 1.00 72.06 266 ALA A O 1
ATOM 2023 N N . ALA A 1 267 ? 50.063 -6.199 -76.350 1.00 69.38 267 ALA A N 1
ATOM 2024 C CA . ALA A 1 267 ? 49.578 -6.247 -77.731 1.00 69.38 267 ALA A CA 1
ATOM 2025 C C . ALA A 1 267 ? 50.413 -5.400 -78.713 1.00 69.38 267 ALA A C 1
ATOM 2027 O O . ALA A 1 267 ? 50.286 -5.604 -79.920 1.00 69.38 267 ALA A O 1
ATOM 2028 N N . GLY A 1 268 ? 51.288 -4.510 -78.217 1.00 58.59 268 GLY A N 1
ATOM 2029 C CA . GLY A 1 268 ? 52.233 -3.709 -79.009 1.00 58.59 268 GLY A CA 1
ATOM 2030 C C . GLY A 1 268 ? 51.570 -2.700 -79.969 1.00 58.59 268 GLY A C 1
ATOM 2031 O O . GLY A 1 268 ? 50.438 -2.894 -80.416 1.00 58.59 268 GLY A O 1
ATOM 2032 N N . PRO A 1 269 ? 52.236 -1.585 -80.330 1.00 60.22 269 PRO A N 1
ATOM 2033 C CA . PRO A 1 269 ? 51.638 -0.598 -81.224 1.00 60.22 269 PRO A CA 1
ATOM 2034 C C . PRO A 1 269 ? 51.380 -1.236 -82.594 1.00 60.22 269 PRO A C 1
ATOM 2036 O O . PRO A 1 269 ? 52.314 -1.646 -83.289 1.00 60.22 269 PRO A O 1
ATOM 2039 N N . LYS A 1 270 ? 50.106 -1.315 -83.000 1.00 59.91 270 LYS A N 1
ATOM 2040 C CA . LYS A 1 270 ? 49.723 -1.732 -84.353 1.00 59.91 270 LYS A CA 1
ATOM 2041 C C . LYS A 1 270 ? 50.335 -0.740 -85.342 1.00 59.91 270 LYS A C 1
ATOM 2043 O O . LYS A 1 270 ? 49.803 0.351 -85.532 1.00 59.91 270 LYS A O 1
ATOM 2048 N N . LYS A 1 271 ? 51.467 -1.109 -85.954 1.00 55.66 271 LYS A N 1
ATOM 2049 C CA . LYS A 1 271 ? 52.078 -0.358 -87.056 1.00 55.66 271 LYS A CA 1
ATOM 2050 C C . LYS A 1 271 ? 51.028 -0.192 -88.151 1.00 55.66 271 LYS A C 1
ATOM 2052 O O . LYS A 1 271 ? 50.670 -1.151 -88.830 1.00 55.66 271 LYS A O 1
ATOM 2057 N N . SER A 1 272 ? 50.524 1.026 -88.307 1.00 53.50 272 SER A N 1
ATOM 2058 C CA . SER A 1 272 ? 49.689 1.414 -89.430 1.00 53.50 272 SER A CA 1
ATOM 2059 C C . SER A 1 272 ? 50.552 1.408 -90.690 1.00 53.50 272 SER A C 1
ATOM 2061 O O . SER A 1 272 ? 51.316 2.327 -90.969 1.00 53.50 272 SER A O 1
ATOM 2063 N N . SER A 1 273 ? 50.448 0.341 -91.476 1.00 55.16 273 SER A N 1
ATOM 2064 C CA . SER A 1 273 ? 50.967 0.315 -92.839 1.00 55.16 273 SER A CA 1
ATOM 2065 C C . SER A 1 273 ? 50.126 1.262 -93.702 1.00 55.16 273 SER A C 1
ATOM 2067 O O . SER A 1 273 ? 49.123 0.841 -94.284 1.00 55.16 273 SER A O 1
ATOM 2069 N N . LYS A 1 274 ? 50.493 2.550 -93.778 1.00 53.81 274 LYS A N 1
ATOM 2070 C CA . LYS A 1 274 ? 49.914 3.472 -94.763 1.00 53.81 274 LYS A CA 1
ATOM 2071 C C . LYS A 1 274 ? 50.894 3.719 -95.907 1.00 53.81 274 LYS A C 1
ATOM 2073 O O . LYS A 1 274 ? 51.895 4.408 -95.790 1.00 53.81 274 LYS A O 1
ATOM 2078 N N . LYS A 1 275 ? 50.525 3.061 -96.997 1.00 49.69 275 LYS A N 1
ATOM 2079 C CA . LYS A 1 275 ? 51.016 3.067 -98.371 1.00 49.69 275 LYS A CA 1
ATOM 2080 C C . LYS A 1 275 ? 50.893 4.462 -99.008 1.00 49.69 275 LYS A C 1
ATOM 2082 O O . LYS A 1 275 ? 49.762 4.918 -99.183 1.00 49.69 275 LYS A O 1
ATOM 2087 N N . LYS A 1 276 ? 52.013 5.082 -99.382 1.00 43.34 276 LYS A N 1
ATOM 2088 C CA . LYS A 1 276 ? 52.304 5.700 -100.694 1.00 43.34 276 LYS A CA 1
ATOM 2089 C C . LYS A 1 276 ? 53.636 6.432 -100.643 1.00 43.34 276 LYS A C 1
ATOM 2091 O O . LYS A 1 276 ? 53.834 7.182 -99.668 1.00 43.34 276 LYS A O 1
#

pLDDT: mean 74.2, std 18.0, range [28.31, 97.75]

Solvent-accessible surface area (backbone atoms only — not comparable to full-atom values): 17543 Å² total; per-residue (Å²): 141,90,83,85,92,79,90,82,78,96,82,75,90,85,82,81,87,65,83,82,77,64,87,72,83,59,90,79,68,75,86,52,52,60,47,100,86,68,48,79,42,59,77,85,37,78,71,49,54,67,66,60,78,76,70,92,77,92,76,93,79,82,88,81,91,78,92,77,93,80,88,88,81,97,82,52,74,70,60,49,53,54,53,46,51,55,48,49,50,52,49,47,52,52,47,52,52,52,51,50,50,50,47,51,58,64,67,50,67,74,52,100,78,62,61,82,74,92,78,85,85,91,85,86,69,89,90,53,84,81,55,81,84,75,34,76,69,52,57,60,74,68,54,76,79,56,72,68,62,55,51,55,53,51,50,56,55,60,75,61,63,57,82,63,52,76,66,53,49,51,49,50,51,52,48,51,51,50,50,50,49,51,52,34,40,74,69,40,69,34,72,67,38,40,50,53,51,50,53,52,46,54,52,50,51,52,51,49,52,49,50,48,51,48,50,51,51,51,52,49,50,52,51,50,51,51,51,54,51,48,52,54,52,52,53,50,54,48,51,54,49,51,52,49,50,51,53,49,50,51,51,49,52,52,50,51,52,51,49,48,52,50,50,55,65,70,65,53,84,80,80,79,86,78,89,129

Foldseek 3Di:
DDDDDDDDDPPDPPDPPDPPPDDDDPPPPPPADADPVGDGDHCPDPVNVVVVVPDDDDDDDDDDDDDDDDDDDPDCPPVVVVVVVVVVVVVVVVVVVVVVVVVVVVVPPCDPPPDPPPPPDPPPDPPDDDDPCPDPVVVVVPPDDDPVVVVVVVVVVVVVPDPQPPVRVVVVVVVVVVVVVVVCLVVLNDPVSVVVVVVVVVVVVVVVVVVVVVVVVVVVVVVVVVVVVVVVVVVVVVVVVVVVVVVVVVVVVVVVVVVVVVVVVVVDPPPPPDDD

InterPro domains:
  IPR019380 Casein kinase substrate, phosphoprotein PP28 [PF10252] (131-216)
  IPR039876 28kDa heat- and acid-stable phosphoprotein [PTHR22055] (14-251)

Organism: Purpureocillium lilacinum (NCBI:txid33203)

Secondary structure (DSSP, 8-state):
-------------SSS----------TTS--S-B-TTSPBPPTTSHHHHHHHTT--------------------S-HHHHHHHHHHHHHHHHHHHHHHHHHHHHHHHS---TT----S-S--SS-TTS---GGGSHHHHHHSSPPPHHHHHHHHHHHHHT--S--HHHHHHHHHHHHHHHHHHHHHTT-SHHHHHHHHHHHHHHHHHHHHHHHHHHHHHHHHHHHHHHHHHHHHHHHHHHHHHHHHHHHHHHHHHHHHHHHHHHHHH---------

Radius of gyration: 50.14 Å; Cα contacts (8 Å, |Δi|>4): 38; chains: 1; bounding box: 92×115×161 Å

Mean predicted aligned error: 23.85 Å

Sequence (276 aa):
MAGGPSATAARRGGKFNKPSRGGGKHYSRGLQPVDADGNQISMWSADSQKREEGDEEDSEEESSEEESEEEGGPSNAAAAAAAEANREDRKAQKKARKEAALAKQRARNVEVGDMPSSDDDDESDDDMPANPNHSKASRNMTKAPSGDDVDEITQGVQDLKAPASRREREALAAAEAKEKYMRLHAAGKTDEAKADLARLKVIREQRAAEAARRQVRARLYTQVRTRTGGIANDLGAQAEKEEKEEQEKARKAEIEAKEAKKREAAAGPKKSSKKK